Protein AF-A0A973D6H1-F1 (afdb_monomer)

Structure (mmCIF, N/CA/C/O backbone):
data_AF-A0A973D6H1-F1
#
_entry.id   AF-A0A973D6H1-F1
#
loop_
_atom_site.group_PDB
_atom_site.id
_atom_site.type_symbol
_atom_site.label_atom_id
_atom_site.label_alt_id
_atom_site.label_comp_id
_atom_site.label_asym_id
_atom_site.label_entity_id
_atom_site.label_seq_id
_atom_site.pdbx_PDB_ins_code
_atom_site.Cartn_x
_atom_site.Cartn_y
_atom_site.Cartn_z
_atom_site.occupancy
_atom_site.B_iso_or_equiv
_atom_site.auth_seq_id
_atom_site.auth_comp_id
_atom_site.auth_asym_id
_atom_site.auth_atom_id
_atom_site.pdbx_PDB_model_num
ATOM 1 N N . PRO A 1 1 ? 11.976 -1.301 13.303 1.00 92.81 1 PRO A N 1
ATOM 2 C CA . PRO A 1 1 ? 10.927 -2.239 13.753 1.00 92.81 1 PRO A CA 1
ATOM 3 C C . PRO A 1 1 ? 9.857 -2.346 12.663 1.00 92.81 1 PRO A C 1
ATOM 5 O O . PRO A 1 1 ? 9.677 -1.371 11.932 1.00 92.81 1 PRO A O 1
ATOM 8 N N . THR A 1 2 ? 9.192 -3.490 12.526 1.00 97.19 2 THR A N 1
ATOM 9 C CA . THR A 1 2 ? 8.00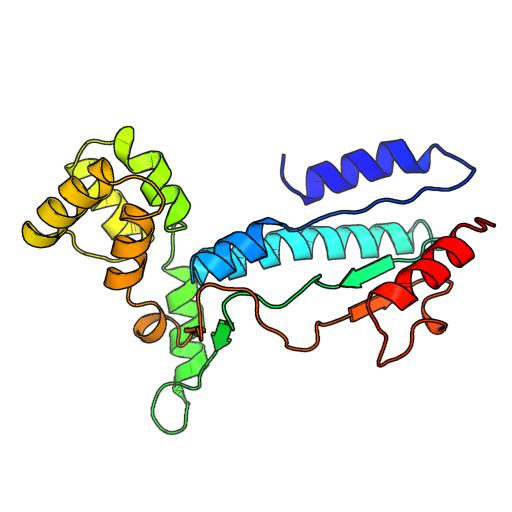9 -3.640 11.660 1.00 97.19 2 THR A CA 1
ATOM 10 C C . THR A 1 2 ? 6.791 -2.950 12.286 1.00 97.19 2 THR A C 1
ATOM 12 O O . THR A 1 2 ? 6.806 -2.589 13.467 1.00 97.19 2 THR A O 1
ATOM 15 N N . LEU A 1 3 ? 5.719 -2.753 11.508 1.00 98.06 3 LEU A N 1
ATOM 16 C CA . LEU A 1 3 ? 4.462 -2.208 12.035 1.00 98.06 3 LEU A CA 1
ATOM 17 C C . LEU A 1 3 ? 3.883 -3.113 13.135 1.00 98.06 3 LEU A C 1
ATOM 19 O O . LEU A 1 3 ? 3.493 -2.618 14.193 1.00 98.06 3 LEU A O 1
ATOM 23 N N . GLY A 1 4 ? 3.936 -4.433 12.932 1.00 98.31 4 GLY A N 1
ATOM 24 C CA . GLY A 1 4 ? 3.529 -5.421 13.929 1.00 98.31 4 GLY A CA 1
ATOM 25 C C . GLY A 1 4 ? 4.347 -5.349 15.224 1.00 98.31 4 GLY A C 1
ATOM 26 O O . GLY A 1 4 ? 3.776 -5.361 16.315 1.00 98.31 4 GLY A O 1
ATOM 27 N N . GLU A 1 5 ? 5.673 -5.192 15.147 1.00 98.50 5 GLU A N 1
ATOM 28 C CA . GLU A 1 5 ? 6.532 -5.010 16.332 1.00 98.50 5 GLU A CA 1
ATOM 29 C C . GLU A 1 5 ? 6.178 -3.741 17.121 1.00 98.50 5 GLU A C 1
ATOM 31 O O . GLU A 1 5 ? 6.122 -3.763 18.356 1.00 98.50 5 GLU A O 1
ATOM 36 N N . MET A 1 6 ? 5.907 -2.636 16.419 1.00 98.62 6 MET A N 1
ATOM 37 C CA . MET A 1 6 ? 5.465 -1.390 17.051 1.00 98.62 6 MET A CA 1
ATOM 38 C C . MET A 1 6 ? 4.098 -1.556 17.721 1.00 98.62 6 MET A C 1
ATOM 40 O O . MET A 1 6 ? 3.939 -1.147 18.870 1.00 98.62 6 MET A O 1
ATOM 44 N N . MET A 1 7 ? 3.142 -2.210 17.055 1.00 98.50 7 MET A N 1
ATOM 45 C CA . MET A 1 7 ? 1.821 -2.493 17.619 1.00 98.50 7 MET A CA 1
ATOM 46 C C . MET A 1 7 ? 1.916 -3.355 18.883 1.00 98.50 7 MET A C 1
ATOM 48 O O . MET A 1 7 ? 1.311 -3.011 19.896 1.00 98.50 7 MET A O 1
ATOM 52 N N . ARG A 1 8 ? 2.703 -4.440 18.866 1.00 98.56 8 ARG A N 1
ATOM 53 C CA . ARG A 1 8 ? 2.914 -5.295 20.052 1.00 98.56 8 ARG A CA 1
ATOM 54 C C . ARG A 1 8 ? 3.516 -4.513 21.213 1.00 98.56 8 ARG A C 1
ATOM 56 O O . ARG A 1 8 ? 3.084 -4.671 22.350 1.00 98.56 8 ARG A O 1
ATOM 63 N N . THR A 1 9 ? 4.490 -3.654 20.918 1.00 98.56 9 THR A N 1
ATOM 64 C CA . THR A 1 9 ? 5.117 -2.797 21.929 1.00 98.56 9 THR A CA 1
ATOM 65 C C . THR A 1 9 ? 4.102 -1.821 22.524 1.00 98.56 9 THR A C 1
ATOM 67 O O . THR A 1 9 ? 4.045 -1.665 23.740 1.00 98.56 9 THR A O 1
ATOM 70 N N . ALA A 1 10 ? 3.275 -1.192 21.684 1.00 98.62 10 ALA A N 1
ATOM 71 C CA . ALA A 1 10 ? 2.230 -0.280 22.134 1.00 98.62 10 ALA A CA 1
ATOM 72 C C . ALA A 1 10 ? 1.189 -0.993 23.008 1.00 98.62 10 ALA A C 1
ATOM 74 O O . ALA A 1 10 ? 0.878 -0.499 24.089 1.00 98.62 10 ALA A O 1
ATOM 75 N N . LEU A 1 11 ? 0.709 -2.171 22.593 1.00 98.50 11 LEU A N 1
ATOM 76 C CA . LEU A 1 11 ? -0.223 -2.984 23.378 1.00 98.50 11 LEU A CA 1
ATOM 77 C C . LEU A 1 11 ? 0.346 -3.331 24.759 1.00 98.50 11 LEU A C 1
ATOM 79 O O . LEU A 1 11 ? -0.313 -3.057 25.754 1.00 98.50 11 LEU A O 1
ATOM 83 N N . GLY A 1 12 ? 1.590 -3.821 24.835 1.00 97.88 12 GLY A N 1
ATOM 84 C CA . GLY A 1 12 ? 2.220 -4.203 26.108 1.00 97.88 12 GLY A CA 1
ATOM 85 C C . GLY A 1 12 ? 2.427 -3.047 27.100 1.00 97.88 12 GLY A C 1
ATOM 86 O O . GLY A 1 12 ? 2.578 -3.263 28.305 1.00 97.88 12 GLY A O 1
ATOM 87 N N . ILE A 1 13 ? 2.436 -1.805 26.607 1.00 98.25 13 ILE A N 1
ATOM 88 C CA . ILE A 1 13 ? 2.482 -0.597 27.440 1.00 98.25 13 ILE A CA 1
ATOM 89 C C . ILE A 1 13 ? 1.063 -0.170 27.830 1.00 98.25 13 ILE A C 1
ATOM 91 O O . ILE A 1 13 ? 0.793 0.085 29.002 1.00 98.25 13 ILE A O 1
ATOM 95 N N . LEU A 1 14 ? 0.161 -0.073 26.852 1.00 98.06 14 LEU A N 1
ATOM 96 C CA . LEU A 1 14 ? -1.185 0.474 27.029 1.00 98.06 14 LEU A CA 1
ATOM 97 C C . LEU A 1 14 ? -2.090 -0.432 27.869 1.00 98.06 14 LEU A C 1
ATOM 99 O O . LEU A 1 14 ? -2.885 0.078 28.658 1.00 98.06 14 LEU A O 1
ATOM 103 N N . GLU A 1 15 ? -1.931 -1.753 27.770 1.00 96.56 15 GLU A N 1
ATOM 104 C CA . GLU A 1 15 ? -2.733 -2.728 28.523 1.00 96.56 15 GLU A CA 1
ATOM 105 C C . GLU A 1 15 ? -2.536 -2.635 30.043 1.00 96.56 15 GLU A C 1
ATOM 107 O O . GLU A 1 15 ? -3.375 -3.085 30.823 1.00 96.56 15 GLU A O 1
ATOM 112 N N . GLN A 1 16 ? -1.450 -2.002 30.494 1.00 96.56 16 GLN A N 1
ATOM 113 C CA . GLN A 1 16 ? -1.196 -1.777 31.917 1.00 96.56 16 GLN A CA 1
ATOM 114 C C . GLN A 1 16 ? -2.185 -0.770 32.527 1.00 96.56 16 GLN A C 1
ATOM 116 O O . GLN A 1 16 ? -2.342 -0.715 33.753 1.00 96.56 16 GLN A O 1
ATOM 121 N N . ASN A 1 17 ? -2.871 0.025 31.697 1.00 95.44 17 ASN A N 1
ATOM 122 C CA . ASN A 1 17 ? -3.893 0.951 32.154 1.00 95.44 17 ASN A CA 1
ATOM 123 C C . ASN A 1 17 ? -5.232 0.239 32.393 1.00 95.44 17 ASN A C 1
ATOM 125 O O . ASN A 1 17 ? -5.972 -0.082 31.466 1.00 95.44 17 ASN A O 1
ATOM 129 N N . ARG A 1 18 ? -5.605 0.097 33.668 1.00 91.12 18 ARG A N 1
ATOM 130 C CA . ARG A 1 18 ? -6.881 -0.517 34.076 1.00 91.12 18 ARG A CA 1
ATOM 131 C C . ARG A 1 18 ? -8.129 0.253 33.633 1.00 91.12 18 ARG A C 1
ATOM 133 O O . ARG A 1 18 ? -9.212 -0.312 33.693 1.00 91.12 18 ARG A O 1
ATOM 140 N N . ALA A 1 19 ? -7.998 1.521 33.240 1.00 91.94 19 ALA A N 1
ATOM 141 C CA . ALA A 1 19 ? -9.107 2.308 32.701 1.00 91.94 19 ALA A CA 1
ATOM 142 C C . ALA A 1 19 ? -9.359 2.055 31.200 1.00 91.94 19 ALA A C 1
ATOM 144 O O . ALA A 1 19 ? -10.250 2.678 30.630 1.00 91.94 19 ALA A O 1
ATOM 145 N N . GLY A 1 20 ? -8.579 1.174 30.564 1.00 93.81 20 GLY A N 1
ATOM 146 C CA . GLY A 1 20 ? -8.623 0.927 29.125 1.00 93.81 20 GLY A CA 1
ATOM 147 C C . GLY A 1 20 ? -7.721 1.875 28.331 1.00 93.81 20 GLY A C 1
ATOM 148 O O . GLY A 1 20 ? -6.994 2.707 28.887 1.00 93.81 20 GLY A O 1
ATOM 149 N N . PHE A 1 21 ? -7.743 1.730 27.008 1.00 96.81 21 PHE A N 1
ATOM 150 C CA . PHE A 1 21 ? -6.932 2.528 26.092 1.00 96.81 21 PHE A CA 1
ATOM 151 C C . PHE A 1 21 ? -7.580 2.649 24.711 1.00 96.81 21 PHE A C 1
ATOM 153 O O . PHE A 1 21 ? -8.415 1.838 24.322 1.00 96.81 21 PHE A O 1
ATOM 160 N N . LEU A 1 22 ? -7.129 3.651 23.955 1.00 96.88 22 LEU A N 1
ATOM 161 C CA . LEU A 1 22 ? -7.338 3.757 22.516 1.00 96.88 22 LEU A CA 1
ATOM 162 C C . LEU A 1 22 ? -5.981 3.590 21.831 1.00 96.88 22 LEU A C 1
ATOM 164 O O . LEU A 1 22 ? -5.026 4.287 22.175 1.00 96.88 22 LEU A O 1
ATOM 168 N N . LEU A 1 23 ? -5.904 2.686 20.858 1.00 98.19 23 LEU A N 1
ATOM 169 C CA . LEU A 1 23 ? -4.725 2.491 20.021 1.00 98.19 23 LEU A CA 1
ATOM 170 C C . LEU A 1 23 ? -5.134 2.595 18.551 1.00 98.19 23 LEU A C 1
ATOM 172 O O . LEU A 1 23 ? -5.977 1.832 18.089 1.00 98.19 23 LEU A O 1
ATOM 176 N N . GLN A 1 24 ? -4.501 3.512 17.822 1.00 98.06 24 GLN A N 1
ATOM 177 C CA . GLN A 1 24 ? -4.597 3.599 16.368 1.00 98.06 24 GLN A CA 1
ATOM 178 C C . GLN A 1 24 ? -3.292 3.092 15.751 1.00 98.06 24 GLN A C 1
ATOM 180 O O . GLN A 1 24 ? -2.207 3.541 16.121 1.00 98.06 24 GLN A O 1
ATOM 185 N N . VAL A 1 25 ? -3.409 2.160 14.808 1.00 98.44 25 VAL A N 1
ATOM 186 C CA . VAL A 1 25 ? -2.293 1.586 14.048 1.00 98.44 25 VAL A CA 1
ATOM 187 C C . VAL A 1 25 ? -2.563 1.849 12.576 1.00 98.44 25 VAL A C 1
ATOM 189 O O . VAL A 1 25 ? -3.639 1.521 12.084 1.00 98.44 25 VAL A O 1
ATOM 192 N N . GLU A 1 26 ? -1.598 2.442 11.881 1.00 98.38 26 GLU A N 1
ATOM 193 C CA . GLU A 1 26 ? -1.769 2.900 10.503 1.00 98.38 26 GLU A CA 1
ATOM 194 C C . GLU A 1 26 ? -0.765 2.220 9.564 1.00 98.38 26 GLU A C 1
ATOM 196 O O . GLU A 1 26 ? 0.450 2.358 9.716 1.00 98.38 26 GLU A O 1
ATOM 201 N N . GLY A 1 27 ? -1.281 1.520 8.552 1.00 97.12 27 GLY A N 1
ATOM 202 C CA . GLY A 1 27 ? -0.511 1.020 7.410 1.00 97.12 27 GLY A CA 1
ATOM 203 C C . GLY A 1 27 ? -0.278 2.097 6.345 1.00 97.12 27 GLY A C 1
ATOM 204 O O . GLY A 1 27 ? -0.597 1.884 5.180 1.00 97.12 27 GLY A O 1
ATOM 205 N N . GLY A 1 28 ? 0.257 3.262 6.723 1.00 96.12 28 GLY A N 1
ATOM 206 C CA . GLY A 1 28 ? 0.217 4.475 5.884 1.00 96.12 28 GLY A CA 1
ATOM 207 C C . GLY A 1 28 ? 0.976 4.395 4.550 1.00 96.12 28 GLY A C 1
ATOM 208 O O . GLY A 1 28 ? 0.745 5.189 3.644 1.00 96.12 28 GLY A O 1
ATOM 209 N N . ARG A 1 29 ? 1.869 3.413 4.373 1.00 96.75 29 ARG A N 1
ATOM 210 C CA . ARG A 1 29 ? 2.598 3.236 3.107 1.00 96.75 29 ARG A CA 1
ATOM 211 C C . ARG A 1 29 ? 1.744 2.688 1.956 1.00 96.75 29 ARG A C 1
ATOM 213 O O . ARG A 1 29 ? 2.133 2.877 0.803 1.00 96.75 29 ARG A O 1
ATOM 220 N N . VAL A 1 30 ? 0.583 2.093 2.246 1.00 97.56 30 VAL A N 1
ATOM 221 C CA . VAL A 1 30 ? -0.371 1.647 1.214 1.00 97.56 30 VAL A CA 1
ATOM 222 C C . VAL A 1 30 ? -0.793 2.826 0.326 1.00 97.56 30 VAL A C 1
ATOM 224 O O . VAL A 1 30 ? -0.807 2.693 -0.898 1.00 97.56 30 VAL A O 1
ATOM 227 N N . ASP A 1 31 ? -1.031 4.003 0.915 1.00 97.94 31 ASP A N 1
ATOM 228 C CA . ASP A 1 31 ? -1.365 5.229 0.180 1.00 97.94 31 ASP A CA 1
ATOM 229 C C . ASP A 1 31 ? -0.210 5.705 -0.720 1.00 97.94 31 ASP A C 1
ATOM 231 O O . ASP A 1 31 ? -0.395 5.969 -1.910 1.00 97.94 31 ASP A O 1
ATOM 235 N N . HIS A 1 32 ? 1.020 5.711 -0.197 1.00 9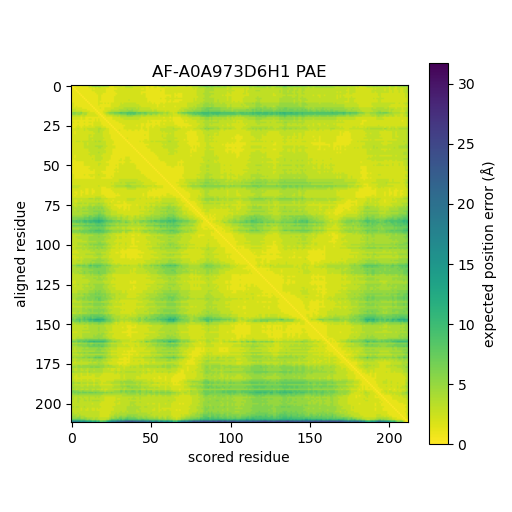7.44 32 HIS A N 1
ATOM 236 C CA . HIS A 1 32 ? 2.203 6.079 -0.981 1.00 97.44 32 HIS A CA 1
ATOM 237 C C . HIS A 1 32 ? 2.401 5.150 -2.187 1.00 97.44 32 HIS A C 1
ATOM 239 O O . HIS A 1 32 ? 2.732 5.608 -3.286 1.00 97.44 32 HIS A O 1
ATOM 245 N N . ALA A 1 33 ? 2.195 3.844 -2.001 1.00 97.94 33 ALA A N 1
ATOM 246 C CA . ALA A 1 33 ? 2.232 2.876 -3.089 1.00 97.94 33 ALA A CA 1
ATOM 247 C C . ALA A 1 33 ? 1.104 3.117 -4.106 1.00 97.94 33 ALA A C 1
ATOM 249 O O . ALA A 1 33 ? 1.337 3.007 -5.314 1.00 97.94 33 ALA A O 1
ATOM 250 N N . GLY A 1 34 ? -0.080 3.512 -3.625 1.00 97.94 34 GLY A N 1
ATOM 251 C CA . GLY A 1 34 ? -1.215 3.950 -4.433 1.00 97.94 34 GLY A CA 1
ATOM 252 C C . GLY A 1 34 ? -0.881 5.146 -5.323 1.00 97.94 34 GLY A C 1
ATOM 253 O O . GLY A 1 34 ? -1.017 5.053 -6.538 1.00 97.94 34 GLY A O 1
ATOM 254 N N . HIS A 1 35 ? -0.339 6.228 -4.762 1.00 97.94 35 HIS A N 1
ATOM 255 C CA . HIS A 1 35 ? 0.152 7.386 -5.521 1.00 97.94 35 HIS A CA 1
ATOM 256 C C . HIS A 1 35 ? 1.269 7.016 -6.511 1.00 97.94 35 HIS A C 1
ATOM 258 O O . HIS A 1 35 ? 1.356 7.541 -7.629 1.00 97.94 35 HIS A O 1
ATOM 264 N N . GLY A 1 36 ? 2.138 6.090 -6.104 1.00 97.25 36 GLY A N 1
ATOM 265 C CA . GLY A 1 36 ? 3.215 5.556 -6.927 1.00 97.25 36 GLY A CA 1
ATOM 266 C C . GLY A 1 36 ? 2.744 4.631 -8.050 1.00 97.25 36 GLY A C 1
ATOM 267 O O . GLY A 1 36 ? 3.552 4.306 -8.921 1.00 97.25 36 GLY A O 1
ATOM 268 N N . ASN A 1 37 ? 1.473 4.211 -8.062 1.00 98.06 37 ASN A N 1
ATOM 269 C CA . ASN A 1 37 ? 0.947 3.123 -8.894 1.00 98.06 37 ASN A CA 1
ATOM 270 C C . ASN A 1 37 ? 1.891 1.903 -8.876 1.00 98.06 37 ASN A C 1
ATOM 272 O O . ASN A 1 37 ? 2.208 1.299 -9.912 1.00 98.06 37 ASN A O 1
ATOM 276 N N . ASP A 1 38 ? 2.410 1.604 -7.687 1.00 98.19 38 ASP A N 1
ATOM 277 C CA . ASP A 1 38 ? 3.411 0.578 -7.439 1.00 98.19 38 ASP A CA 1
ATOM 278 C C . ASP A 1 38 ? 2.721 -0.672 -6.901 1.00 98.19 38 ASP A C 1
ATOM 280 O O . ASP A 1 38 ? 2.412 -0.794 -5.718 1.00 98.19 38 ASP A O 1
ATOM 284 N N . VAL A 1 39 ? 2.451 -1.604 -7.817 1.00 97.31 39 VAL A N 1
ATOM 285 C CA . VAL A 1 39 ? 1.730 -2.840 -7.504 1.00 97.31 39 VAL A CA 1
ATOM 286 C C . VAL A 1 39 ? 2.515 -3.758 -6.563 1.00 97.31 39 VAL A C 1
ATOM 288 O O . VAL A 1 39 ? 1.908 -4.461 -5.763 1.00 97.31 39 VAL A O 1
ATOM 291 N N . GLY A 1 40 ? 3.849 -3.746 -6.627 1.00 97.25 40 GLY A N 1
ATOM 292 C CA . GLY A 1 40 ? 4.656 -4.535 -5.701 1.00 97.25 40 GLY A CA 1
ATOM 293 C C . GLY A 1 40 ? 4.559 -3.947 -4.300 1.00 97.25 40 GLY A C 1
ATOM 294 O O . GLY A 1 40 ? 4.205 -4.643 -3.351 1.00 97.25 40 GLY A O 1
ATOM 295 N N . ALA A 1 41 ? 4.792 -2.637 -4.183 1.00 97.94 41 ALA A N 1
ATOM 296 C CA . ALA A 1 41 ? 4.730 -1.954 -2.896 1.00 97.94 41 ALA A CA 1
ATOM 297 C C . ALA A 1 41 ? 3.345 -2.060 -2.243 1.00 97.94 41 ALA A C 1
ATOM 299 O O . ALA A 1 41 ? 3.275 -2.428 -1.077 1.00 97.94 41 ALA A O 1
ATOM 300 N N . ILE A 1 42 ? 2.251 -1.827 -2.983 1.00 97.56 42 ILE A N 1
ATOM 301 C CA . ILE A 1 42 ? 0.903 -1.816 -2.390 1.00 97.56 42 ILE A CA 1
ATOM 302 C C . ILE A 1 42 ? 0.528 -3.184 -1.809 1.00 97.56 42 ILE A C 1
ATOM 304 O O . ILE A 1 42 ? -0.046 -3.253 -0.728 1.00 97.56 42 ILE A O 1
ATOM 308 N N . VAL A 1 43 ? 0.908 -4.280 -2.482 1.00 96.56 43 VAL A N 1
ATOM 309 C CA . VAL A 1 43 ? 0.666 -5.646 -1.996 1.00 96.56 43 VAL A CA 1
ATOM 310 C C . VAL A 1 43 ? 1.481 -5.917 -0.733 1.00 96.56 43 VAL A C 1
ATOM 312 O O . VAL A 1 43 ? 0.935 -6.401 0.256 1.00 96.56 43 VAL A O 1
ATOM 315 N N . HIS A 1 44 ? 2.773 -5.581 -0.731 1.00 96.06 44 HIS A N 1
ATOM 316 C CA . HIS A 1 44 ? 3.631 -5.814 0.431 1.00 96.06 44 HIS A CA 1
ATOM 317 C C . HIS A 1 44 ? 3.276 -4.929 1.632 1.00 96.06 44 HIS A C 1
ATOM 319 O O . HIS A 1 44 ? 3.318 -5.409 2.765 1.00 96.06 44 HIS A O 1
ATOM 325 N N . ASP A 1 45 ? 2.880 -3.675 1.406 1.00 97.38 45 ASP A N 1
ATOM 326 C CA . ASP A 1 45 ? 2.419 -2.773 2.463 1.00 97.38 45 ASP A CA 1
ATOM 327 C C . ASP A 1 45 ? 1.069 -3.254 3.042 1.00 97.38 45 ASP A C 1
ATOM 329 O O . ASP A 1 45 ? 0.876 -3.212 4.259 1.00 97.38 45 ASP A O 1
ATOM 333 N N . GLN A 1 46 ? 0.177 -3.825 2.218 1.00 96.38 46 GLN A N 1
ATOM 334 C CA . GLN A 1 46 ? -1.059 -4.457 2.699 1.00 96.38 46 GLN A CA 1
ATOM 335 C C . GLN A 1 46 ? -0.780 -5.724 3.526 1.00 96.38 46 GLN A C 1
ATOM 337 O O . GLN A 1 46 ? -1.406 -5.920 4.564 1.00 96.38 46 GLN A O 1
ATOM 342 N N . ILE A 1 47 ? 0.184 -6.559 3.116 1.00 96.00 47 ILE A N 1
ATOM 343 C CA . ILE A 1 47 ? 0.626 -7.738 3.888 1.00 96.00 47 ILE A CA 1
ATOM 344 C C . ILE A 1 47 ? 1.227 -7.313 5.236 1.00 96.00 47 ILE A C 1
ATOM 346 O O . ILE A 1 47 ? 0.952 -7.934 6.262 1.00 96.00 47 ILE A O 1
ATOM 350 N N . ALA A 1 48 ? 2.015 -6.235 5.264 1.00 96.44 48 ALA A N 1
ATOM 351 C CA . ALA A 1 48 ? 2.558 -5.697 6.511 1.00 96.44 48 ALA A CA 1
ATOM 352 C C . ALA A 1 48 ? 1.449 -5.204 7.463 1.00 96.44 48 ALA A C 1
ATOM 354 O O . ALA A 1 48 ? 1.572 -5.338 8.683 1.00 96.44 48 ALA A O 1
ATOM 355 N N . PHE A 1 49 ? 0.352 -4.660 6.928 1.00 98.06 49 PHE A N 1
ATOM 356 C CA . PHE A 1 49 ? -0.820 -4.300 7.726 1.00 98.06 49 PHE A CA 1
ATOM 357 C C . PHE A 1 49 ? -1.645 -5.525 8.160 1.00 98.06 49 PHE A C 1
ATOM 359 O O . PHE A 1 49 ? -2.140 -5.551 9.286 1.00 98.06 49 PHE A O 1
ATOM 366 N N . ASP A 1 50 ? -1.734 -6.572 7.335 1.00 97.81 50 ASP A N 1
ATOM 367 C CA . ASP A 1 50 ? -2.405 -7.835 7.685 1.00 97.81 50 ASP A CA 1
ATOM 368 C C . ASP A 1 50 ? -1.769 -8.517 8.912 1.00 97.81 50 ASP A C 1
ATOM 370 O O . ASP A 1 50 ? -2.477 -9.040 9.776 1.00 97.81 50 ASP A O 1
ATOM 374 N N . GLU A 1 51 ? -0.445 -8.399 9.090 1.00 97.94 51 GLU A N 1
ATOM 375 C CA . GLU A 1 51 ? 0.230 -8.828 10.327 1.00 97.94 51 GLU A CA 1
ATOM 376 C C . GLU A 1 51 ? -0.382 -8.156 11.574 1.00 97.94 51 GLU A C 1
ATOM 378 O O . GLU A 1 51 ? -0.590 -8.800 12.606 1.00 97.94 51 GLU A O 1
ATOM 383 N N . CYS A 1 52 ? -0.734 -6.871 11.478 1.00 98.44 52 CYS A N 1
ATOM 384 C CA . CYS A 1 52 ? -1.362 -6.121 12.568 1.00 98.44 52 CYS A CA 1
ATOM 385 C C . CYS A 1 52 ? -2.793 -6.596 12.835 1.00 98.44 52 CYS A C 1
ATOM 387 O O . CYS A 1 52 ? -3.209 -6.677 13.992 1.00 98.44 52 CYS A O 1
ATOM 389 N N . ILE A 1 53 ? -3.533 -6.982 11.792 1.00 98.31 53 ILE A N 1
ATOM 390 C CA . ILE A 1 53 ? -4.862 -7.591 11.933 1.00 98.31 53 ILE A CA 1
ATOM 391 C C . ILE A 1 53 ? -4.747 -8.927 12.676 1.00 98.31 53 ILE A C 1
ATOM 393 O O . ILE A 1 53 ? -5.515 -9.182 13.606 1.00 98.31 53 ILE A O 1
ATOM 397 N N . ALA A 1 54 ? -3.762 -9.763 12.336 1.00 98.38 54 ALA A N 1
ATOM 398 C CA . ALA A 1 54 ? -3.513 -11.017 13.045 1.00 98.38 54 ALA A CA 1
ATOM 399 C C . ALA A 1 54 ? -3.168 -10.783 14.529 1.00 98.38 54 ALA A C 1
ATOM 401 O O . ALA A 1 54 ? -3.699 -11.477 15.402 1.00 98.38 54 ALA A O 1
ATOM 402 N N . ILE A 1 55 ? -2.341 -9.773 14.825 1.00 98.62 55 ILE A N 1
ATOM 403 C CA . ILE A 1 55 ? -2.026 -9.346 16.198 1.00 98.62 55 ILE A CA 1
ATOM 404 C C . ILE A 1 55 ? -3.292 -8.904 16.935 1.00 98.62 55 ILE A C 1
ATOM 406 O O . ILE A 1 55 ? -3.527 -9.361 18.051 1.00 98.62 55 ILE A O 1
ATOM 410 N N . ALA A 1 56 ? -4.127 -8.067 16.313 1.00 98.50 56 ALA A N 1
ATOM 411 C CA . ALA A 1 56 ? -5.376 -7.595 16.903 1.00 98.50 56 ALA A CA 1
ATOM 412 C C . ALA A 1 56 ? -6.324 -8.760 17.217 1.00 98.50 56 ALA A C 1
ATOM 414 O O . ALA A 1 56 ? -6.898 -8.818 18.303 1.00 98.50 56 ALA A O 1
ATOM 415 N N . ARG A 1 57 ? -6.459 -9.728 16.300 1.00 98.25 57 ARG A N 1
ATOM 416 C CA . ARG A 1 57 ? -7.298 -10.915 16.522 1.00 98.25 57 ARG A CA 1
ATOM 417 C C . ARG A 1 57 ? -6.800 -11.746 17.699 1.00 98.25 57 ARG A C 1
ATOM 419 O O . ARG A 1 57 ? -7.610 -12.094 18.554 1.00 98.25 57 ARG A O 1
ATOM 426 N N . ALA A 1 58 ? -5.498 -12.026 17.768 1.00 98.38 58 ALA A N 1
ATOM 427 C CA . ALA A 1 58 ? -4.908 -12.739 18.901 1.00 98.38 58 ALA A CA 1
ATOM 428 C C . ALA A 1 58 ? -5.125 -11.971 20.217 1.00 98.38 58 ALA A C 1
ATOM 430 O O . ALA A 1 58 ? -5.587 -12.548 21.197 1.00 98.38 58 ALA A O 1
ATOM 431 N N . TYR A 1 59 ? -4.907 -10.653 20.209 1.00 98.44 59 TYR A N 1
ATOM 432 C CA . TYR A 1 59 ? -5.121 -9.806 21.380 1.00 98.44 59 TYR A CA 1
ATOM 433 C C . TYR A 1 59 ? -6.564 -9.884 21.894 1.00 98.44 59 TYR A C 1
ATOM 435 O O . TYR A 1 59 ? -6.771 -10.084 23.086 1.00 98.44 59 TYR A O 1
ATOM 443 N N . THR A 1 60 ? -7.564 -9.822 21.006 1.00 97.56 60 THR A N 1
ATOM 444 C CA . THR A 1 60 ? -8.983 -9.931 21.400 1.00 97.56 60 THR A CA 1
ATOM 445 C C . THR A 1 60 ? -9.398 -11.311 21.917 1.00 97.56 60 THR A C 1
ATOM 447 O O . THR A 1 60 ? -10.410 -11.423 22.602 1.00 97.56 60 THR A O 1
ATOM 450 N N . GLN A 1 61 ? -8.647 -12.374 21.606 1.00 97.44 61 GLN A N 1
ATOM 451 C CA . GLN A 1 61 ? -8.905 -13.704 22.172 1.00 97.44 61 GLN A CA 1
ATOM 452 C C . GLN A 1 61 ? -8.478 -13.781 23.642 1.00 97.44 61 GLN A C 1
ATOM 454 O O . GLN A 1 61 ? -9.133 -14.453 24.435 1.00 97.44 61 GLN A O 1
ATOM 459 N N . GLU A 1 62 ? -7.399 -13.085 24.000 1.00 97.50 62 GLU A N 1
ATOM 460 C CA . GLU A 1 62 ? -6.883 -13.005 25.371 1.00 97.50 62 GLU A CA 1
ATOM 461 C C . GLU A 1 62 ? -7.570 -11.891 26.180 1.00 97.50 62 GLU A C 1
ATOM 463 O O . GLU A 1 62 ? -7.729 -12.009 27.394 1.00 97.50 62 GLU A O 1
ATOM 468 N N . ASN A 1 63 ? -8.045 -10.847 25.495 1.00 97.19 63 ASN A N 1
ATOM 469 C CA . ASN A 1 63 ? -8.682 -9.661 26.060 1.00 97.19 63 ASN A CA 1
ATOM 470 C C . ASN A 1 63 ? -10.062 -9.453 25.405 1.00 97.19 63 ASN A C 1
ATOM 472 O O . ASN A 1 63 ? -10.200 -8.643 24.489 1.00 97.19 63 ASN A O 1
ATOM 476 N N . PRO A 1 64 ? -11.102 -10.194 25.833 1.00 96.44 64 PRO A N 1
ATOM 477 C CA . PRO A 1 64 ? -12.410 -10.174 25.170 1.00 96.44 64 PRO A CA 1
ATOM 478 C C . PRO A 1 64 ? -13.164 -8.844 25.322 1.00 96.44 64 PRO A C 1
ATOM 480 O O . PRO A 1 64 ? -14.084 -8.581 24.552 1.00 96.44 64 PRO A O 1
ATOM 483 N N . ASP A 1 65 ? -12.781 -8.002 26.285 1.00 96.56 65 ASP A N 1
ATOM 484 C CA . ASP A 1 65 ? -13.298 -6.639 26.455 1.00 96.56 65 ASP A CA 1
ATOM 485 C C . ASP A 1 65 ? -12.511 -5.646 25.584 1.00 96.56 65 ASP A C 1
ATOM 487 O O . ASP A 1 65 ? -11.807 -4.759 26.060 1.00 96.56 65 ASP A O 1
ATOM 491 N N . THR A 1 66 ? -12.508 -5.878 24.273 1.00 97.94 66 THR A N 1
ATOM 492 C CA . THR A 1 66 ? -11.785 -5.048 23.304 1.00 97.94 66 THR A CA 1
ATOM 493 C C . THR A 1 66 ? -12.574 -4.970 22.006 1.00 97.94 66 THR A C 1
ATOM 495 O O . THR A 1 66 ? -12.865 -5.992 21.385 1.00 97.94 66 THR A O 1
ATOM 498 N N . LEU A 1 67 ? -12.898 -3.747 21.586 1.00 98.19 67 LEU A N 1
ATOM 499 C CA . LEU A 1 6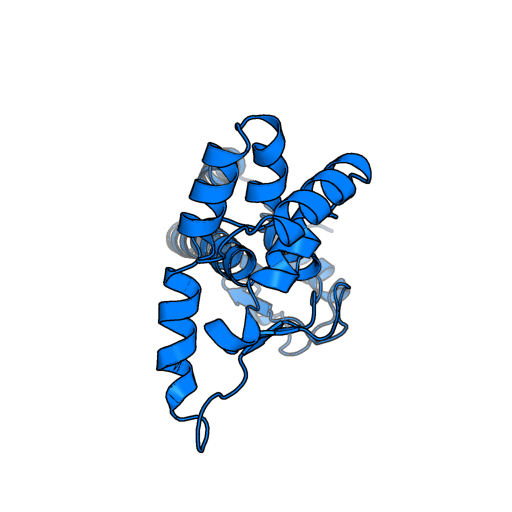7 ? -13.464 -3.454 20.273 1.00 98.19 67 LEU A CA 1
ATOM 500 C C . LEU A 1 67 ? -12.331 -3.195 19.280 1.00 98.19 67 LEU A C 1
ATOM 502 O O . LEU A 1 67 ? -11.494 -2.322 19.507 1.00 98.19 67 LEU A O 1
ATOM 506 N N . VAL A 1 68 ? -12.337 -3.908 18.157 1.00 98.50 68 VAL A N 1
ATOM 507 C CA . VAL A 1 68 ? -11.441 -3.630 17.031 1.00 98.50 68 VAL A CA 1
ATOM 508 C C . VAL A 1 68 ? -12.254 -3.170 15.833 1.00 98.50 68 VAL A C 1
ATOM 510 O O . VAL A 1 68 ? -13.267 -3.777 15.483 1.00 98.50 68 VAL A O 1
ATOM 513 N N . ILE A 1 69 ? -11.780 -2.102 15.194 1.00 98.25 69 ILE A N 1
ATOM 514 C CA . ILE A 1 69 ? -12.303 -1.560 13.942 1.00 98.25 69 ILE A CA 1
ATOM 515 C C . ILE A 1 69 ? -11.128 -1.481 12.967 1.00 98.25 69 ILE A C 1
ATOM 517 O O . ILE A 1 69 ? -10.093 -0.899 13.284 1.00 98.25 69 ILE A O 1
ATOM 521 N N . VAL A 1 70 ? -11.293 -2.068 11.787 1.00 98.19 70 VAL A N 1
ATOM 522 C CA . VAL A 1 70 ? -10.333 -2.025 10.683 1.00 98.19 70 VAL A CA 1
ATOM 523 C C . VAL A 1 70 ? -11.028 -1.374 9.498 1.00 98.19 70 VAL A C 1
ATOM 525 O O . VAL A 1 70 ? -12.090 -1.825 9.073 1.00 98.19 70 VAL A O 1
ATOM 528 N N . THR A 1 71 ? -10.447 -0.300 8.981 1.00 97.06 71 THR A N 1
ATOM 529 C CA . THR A 1 71 ? -10.958 0.439 7.823 1.00 97.06 71 THR A CA 1
ATOM 530 C C . THR A 1 71 ? -9.798 1.123 7.112 1.00 97.06 71 THR A C 1
ATOM 532 O O . THR A 1 71 ? -8.712 1.252 7.678 1.00 97.06 71 THR A O 1
ATOM 535 N N . THR A 1 72 ? -10.038 1.592 5.894 1.00 95.44 72 THR A N 1
ATOM 536 C CA . THR A 1 72 ? -9.207 2.613 5.241 1.00 95.44 72 THR A CA 1
ATOM 537 C C . THR A 1 72 ? -9.925 3.963 5.283 1.00 95.44 72 THR A C 1
ATOM 539 O O . THR A 1 72 ? -11.139 4.028 5.493 1.00 95.44 72 THR A O 1
ATOM 542 N N . ASP A 1 73 ? -9.165 5.045 5.200 1.00 96.38 73 ASP A N 1
ATOM 543 C CA . ASP A 1 73 ? -9.632 6.426 5.200 1.00 96.38 73 ASP A CA 1
ATOM 544 C C . ASP A 1 73 ? -10.147 6.867 3.822 1.00 96.38 73 ASP A C 1
ATOM 546 O O . ASP A 1 73 ? -11.140 7.599 3.757 1.00 96.38 73 ASP A O 1
ATOM 550 N N . HIS A 1 74 ? -9.524 6.394 2.735 1.00 97.25 74 HIS A N 1
ATOM 551 C CA . HIS A 1 74 ? -9.966 6.601 1.354 1.00 97.25 74 HIS A CA 1
ATOM 552 C C . HIS A 1 74 ? -9.327 5.614 0.361 1.00 97.25 74 HIS A C 1
ATOM 554 O O . HIS A 1 74 ? -8.341 4.941 0.645 1.00 97.25 74 HIS A O 1
ATOM 560 N N . GLY A 1 75 ? -9.862 5.576 -0.860 1.00 96.69 75 GLY A N 1
ATOM 561 C CA . GLY A 1 75 ? -9.200 4.934 -1.992 1.00 96.69 75 GLY A CA 1
ATOM 562 C C . GLY A 1 75 ? -7.979 5.706 -2.490 1.00 96.69 75 GLY A C 1
ATOM 563 O O . GLY A 1 75 ? -7.921 6.931 -2.348 1.00 96.69 75 GLY A O 1
ATOM 564 N N . CYS A 1 76 ? -7.016 5.028 -3.123 1.00 97.75 76 CYS A N 1
ATOM 565 C CA . CYS A 1 76 ? -5.869 5.678 -3.765 1.00 97.75 76 CYS A CA 1
ATOM 566 C C . CYS A 1 76 ? -5.446 4.980 -5.069 1.00 97.75 76 CYS A C 1
ATOM 568 O O . CYS A 1 76 ? -5.364 3.754 -5.161 1.00 97.75 76 CYS A O 1
ATOM 570 N N . GLY A 1 77 ? -5.219 5.773 -6.121 1.00 96.69 77 GLY A 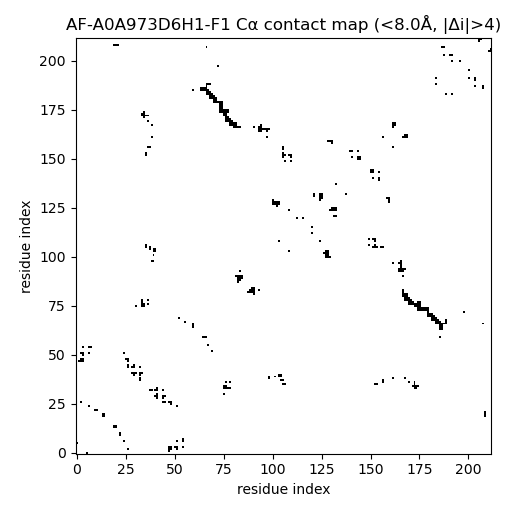N 1
ATOM 571 C CA . GLY A 1 77 ? -4.777 5.336 -7.450 1.00 96.69 77 GLY A CA 1
ATOM 572 C C . GLY A 1 77 ? -5.832 4.589 -8.283 1.00 96.69 77 GLY A C 1
ATOM 573 O O . GLY A 1 77 ? -5.669 4.427 -9.498 1.00 96.69 77 GLY A O 1
ATOM 574 N N . GLY A 1 78 ? -6.939 4.155 -7.671 1.00 96.12 78 GLY A N 1
ATOM 575 C CA . GLY A 1 78 ? -7.940 3.280 -8.283 1.00 96.12 78 GLY A CA 1
ATOM 576 C C . GLY A 1 78 ? -7.309 1.995 -8.820 1.00 96.12 78 GLY A C 1
ATOM 577 O O . GLY A 1 78 ? -7.451 1.682 -10.003 1.00 96.12 78 GLY A O 1
ATOM 578 N N . CYS A 1 79 ? -6.550 1.315 -7.958 1.00 95.94 79 CYS A N 1
ATOM 579 C CA . CYS A 1 79 ? -5.894 0.041 -8.241 1.00 95.94 79 CYS A CA 1
ATOM 580 C C . CYS A 1 79 ? -6.930 -1.047 -8.534 1.00 95.94 79 CYS A C 1
ATOM 582 O O . CYS A 1 79 ? -7.830 -1.266 -7.725 1.00 95.94 79 CYS A O 1
ATOM 584 N N . GLN A 1 80 ? -6.811 -1.738 -9.668 1.00 95.31 80 GLN A N 1
ATOM 585 C CA . GLN A 1 80 ? -7.703 -2.839 -10.036 1.00 95.31 80 GLN A CA 1
ATOM 586 C C . GLN A 1 80 ? -6.944 -3.966 -10.737 1.00 95.31 80 GLN A C 1
ATOM 588 O O . GLN A 1 80 ? -6.169 -3.726 -11.668 1.00 95.31 80 GLN A O 1
ATOM 593 N N . LEU A 1 81 ? -7.224 -5.210 -10.339 1.00 95.44 81 LEU A N 1
ATOM 594 C CA . LEU A 1 81 ? -6.795 -6.397 -11.073 1.00 95.44 81 LEU A CA 1
ATOM 595 C C . LEU A 1 81 ? -7.758 -6.647 -12.236 1.00 95.44 81 LEU A C 1
ATOM 597 O O . LEU A 1 81 ? -8.941 -6.911 -12.034 1.00 95.44 81 LEU A O 1
ATOM 601 N N . ASN A 1 82 ? -7.248 -6.573 -13.461 1.00 95.12 82 ASN A N 1
ATOM 602 C CA . ASN A 1 82 ? -8.044 -6.834 -14.653 1.00 95.12 82 ASN A CA 1
ATOM 603 C C . ASN A 1 82 ? -7.904 -8.291 -15.078 1.00 95.12 82 ASN A C 1
ATOM 605 O O . ASN A 1 82 ? -6.842 -8.897 -14.935 1.00 95.12 82 ASN A O 1
ATOM 609 N N . GLY A 1 83 ? -8.954 -8.818 -15.703 1.00 95.75 83 GLY A N 1
ATOM 610 C CA . GLY A 1 83 ? -8.852 -10.089 -16.399 1.00 95.75 83 GLY A CA 1
ATOM 611 C C . GLY A 1 83 ? -7.882 -9.989 -17.582 1.00 95.75 83 GLY A C 1
ATOM 612 O O . GLY A 1 83 ? -8.026 -9.096 -18.420 1.00 95.75 83 GLY A O 1
ATOM 613 N N . VAL A 1 84 ? -6.926 -10.917 -17.686 1.00 94.31 84 VAL A N 1
ATOM 614 C CA . VAL A 1 84 ? -5.950 -10.964 -18.792 1.00 94.31 84 VAL A CA 1
ATOM 615 C C . VAL A 1 84 ? -5.967 -12.297 -19.545 1.00 94.31 84 VAL A C 1
ATOM 617 O O . VAL A 1 84 ? -6.308 -13.351 -19.005 1.00 94.31 84 VAL A O 1
ATOM 620 N N . GLY A 1 85 ? -5.584 -12.254 -20.824 1.00 93.62 85 GLY A N 1
ATOM 621 C CA . GLY A 1 85 ? -5.638 -13.399 -21.738 1.00 93.62 85 GLY A CA 1
ATOM 622 C C . GLY A 1 85 ? -7.021 -13.637 -22.359 1.00 93.62 85 GLY A C 1
ATOM 623 O O . GLY A 1 85 ? -7.991 -12.935 -22.074 1.00 93.62 85 GLY A O 1
ATOM 624 N N . GLY A 1 86 ? -7.109 -14.638 -23.241 1.00 95.06 86 GLY A N 1
ATOM 625 C CA . GLY A 1 86 ? -8.368 -15.024 -23.883 1.00 95.06 86 GLY A CA 1
ATOM 626 C C . GLY A 1 86 ? -9.388 -15.491 -22.845 1.00 95.06 86 GLY A C 1
ATOM 627 O O . GLY A 1 86 ? -9.083 -16.376 -22.048 1.00 95.06 86 GLY A O 1
ATOM 628 N N . ALA A 1 87 ? -10.570 -14.866 -22.831 1.00 94.31 87 ALA A N 1
ATOM 629 C CA . ALA A 1 87 ? -11.603 -15.088 -21.813 1.00 94.31 87 ALA A CA 1
ATOM 630 C C . ALA A 1 87 ? -11.083 -14.986 -20.359 1.00 94.31 87 ALA A C 1
ATOM 632 O O . ALA A 1 87 ? -11.573 -15.686 -19.478 1.00 94.31 87 ALA A O 1
ATOM 633 N N . TYR A 1 88 ? -10.082 -14.126 -20.113 1.00 95.50 88 TYR A N 1
ATOM 634 C CA . TYR A 1 88 ? -9.495 -13.858 -18.788 1.00 95.50 88 TYR A CA 1
ATOM 635 C C . TYR A 1 88 ? -8.749 -15.043 -18.140 1.00 95.50 88 TYR A C 1
ATOM 637 O O . TYR A 1 88 ? -8.403 -14.999 -16.957 1.00 95.50 88 TYR A O 1
ATOM 645 N N . ALA A 1 89 ? -8.458 -16.095 -18.914 1.00 95.75 89 ALA A N 1
ATOM 646 C CA . ALA A 1 89 ? -7.932 -17.373 -18.423 1.00 95.75 89 ALA A CA 1
ATOM 647 C C . ALA A 1 89 ? -6.453 -17.357 -17.979 1.00 95.75 89 ALA A C 1
ATOM 649 O O . ALA A 1 89 ? -5.926 -18.397 -17.577 1.00 95.75 89 ALA A O 1
ATOM 650 N N . ASN A 1 90 ? -5.771 -16.214 -18.090 1.00 95.56 90 ASN A N 1
ATOM 651 C CA . ASN A 1 90 ? -4.371 -16.064 -17.688 1.00 95.56 90 ASN A CA 1
ATOM 652 C C . ASN A 1 90 ? -4.195 -15.147 -16.469 1.00 95.56 90 ASN A C 1
ATOM 654 O O . ASN A 1 90 ? -3.065 -14.830 -16.125 1.00 95.56 90 ASN A O 1
ATOM 658 N N . THR A 1 91 ? -5.279 -14.700 -15.829 1.00 93.25 91 THR A N 1
ATOM 659 C CA . THR A 1 91 ? -5.216 -13.684 -14.765 1.00 93.25 91 THR A CA 1
ATOM 660 C C . THR A 1 91 ? -4.324 -14.089 -13.599 1.00 93.25 91 THR A C 1
ATOM 662 O O . THR A 1 91 ? -3.404 -13.360 -13.245 1.00 93.25 91 THR A O 1
ATOM 665 N N . ASP A 1 92 ? -4.529 -15.283 -13.060 1.00 92.06 92 ASP A N 1
ATOM 666 C CA . ASP A 1 92 ? -3.704 -15.878 -12.008 1.00 92.06 92 ASP A CA 1
ATOM 667 C C . ASP A 1 92 ? -2.270 -16.163 -12.487 1.00 92.06 92 ASP A C 1
ATOM 669 O O . ASP A 1 92 ? -1.302 -15.835 -11.802 1.00 92.06 92 ASP A O 1
ATOM 673 N N . LYS A 1 93 ? -2.129 -16.709 -13.701 1.00 93.50 93 LYS A N 1
ATOM 674 C CA . LYS A 1 93 ? -0.834 -17.048 -14.319 1.00 93.50 93 LYS A CA 1
ATOM 675 C C . LYS A 1 93 ? 0.031 -15.830 -14.630 1.00 93.50 93 LYS A C 1
ATOM 677 O O . LYS A 1 93 ? 1.229 -15.980 -14.850 1.00 93.50 93 LYS A O 1
ATOM 682 N N . THR A 1 94 ? -0.570 -14.648 -14.702 1.00 94.62 94 THR A N 1
ATOM 683 C CA . THR A 1 94 ? 0.127 -13.376 -14.885 1.00 94.62 94 THR A CA 1
ATOM 684 C C . THR A 1 94 ? 0.344 -12.687 -13.544 1.00 94.62 94 THR A C 1
ATOM 686 O O . THR A 1 94 ? 1.468 -12.300 -13.250 1.00 94.62 94 THR A O 1
ATOM 689 N N . PHE A 1 95 ? -0.691 -12.575 -12.706 1.00 95.75 95 PHE A N 1
ATOM 690 C CA . PHE A 1 95 ? -0.615 -11.820 -11.458 1.00 95.75 95 PHE A CA 1
ATOM 691 C C . PHE A 1 95 ? 0.452 -12.359 -10.504 1.00 95.75 95 PHE A C 1
ATOM 693 O O . PHE A 1 95 ? 1.379 -11.621 -10.187 1.00 95.75 95 PHE A O 1
ATOM 700 N N . PHE A 1 96 ? 0.371 -13.628 -10.085 1.00 95.31 96 PHE A N 1
ATOM 701 C CA . PHE A 1 96 ? 1.282 -14.145 -9.055 1.00 95.31 96 PHE A CA 1
ATOM 702 C C . PHE A 1 96 ? 2.751 -14.113 -9.497 1.00 95.31 96 PHE A C 1
ATOM 704 O O . PHE A 1 96 ? 3.543 -13.477 -8.805 1.00 95.31 96 PHE A O 1
ATOM 711 N N . PRO A 1 97 ? 3.133 -14.648 -10.678 1.00 95.44 97 PRO A N 1
ATOM 712 C CA . PRO A 1 97 ? 4.525 -14.563 -11.121 1.00 95.44 97 PRO A CA 1
ATOM 713 C C . PRO A 1 97 ? 4.989 -13.122 -11.351 1.00 95.44 97 PRO A C 1
ATOM 715 O O . PRO A 1 97 ? 6.165 -12.814 -11.177 1.00 95.44 97 PRO A O 1
ATOM 718 N N . GLY A 1 98 ? 4.075 -12.238 -11.760 1.00 95.38 98 GLY A N 1
ATOM 719 C CA . GLY A 1 98 ? 4.357 -10.824 -11.957 1.00 95.38 98 GLY A CA 1
ATOM 720 C C . GLY A 1 98 ? 4.650 -10.084 -10.654 1.00 95.38 98 GLY A C 1
ATOM 721 O O . GLY A 1 98 ? 5.542 -9.243 -10.643 1.00 95.38 98 GLY A O 1
ATOM 722 N N . ILE A 1 99 ? 3.930 -10.395 -9.573 1.00 96.31 99 ILE A N 1
ATOM 723 C CA . ILE A 1 99 ? 4.205 -9.862 -8.232 1.00 96.31 99 ILE A CA 1
ATOM 724 C C . ILE A 1 99 ? 5.500 -10.455 -7.675 1.00 96.31 99 ILE A C 1
ATOM 726 O O . ILE A 1 99 ? 6.362 -9.695 -7.245 1.00 96.31 99 ILE A O 1
ATOM 730 N N . ASP A 1 100 ? 5.678 -11.777 -7.761 1.00 95.25 100 ASP A N 1
ATOM 731 C CA . ASP A 1 100 ? 6.867 -12.479 -7.250 1.00 95.25 100 ASP A CA 1
ATOM 732 C C . ASP A 1 100 ? 8.172 -12.002 -7.911 1.00 95.25 100 ASP A C 1
ATOM 734 O O . ASP A 1 100 ? 9.250 -12.084 -7.324 1.00 95.25 100 ASP A O 1
ATOM 738 N N . ALA A 1 101 ? 8.088 -11.500 -9.145 1.00 95.56 101 ALA A N 1
ATOM 739 C CA . ALA A 1 101 ? 9.225 -10.959 -9.878 1.00 95.56 101 ALA A CA 1
ATOM 740 C C . ALA A 1 101 ? 9.652 -9.547 -9.431 1.00 95.56 10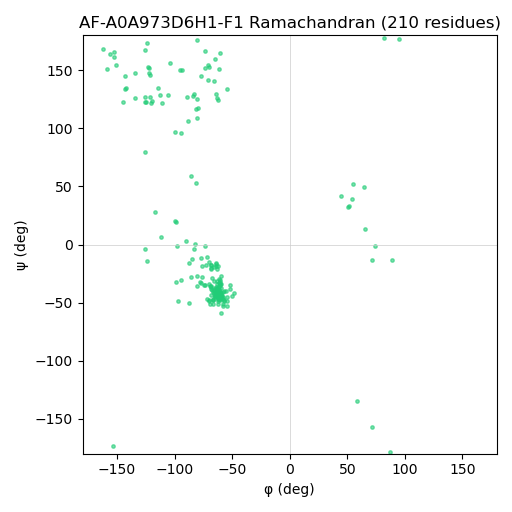1 ALA A C 1
ATOM 742 O O . ALA A 1 101 ? 10.711 -9.086 -9.862 1.00 95.56 101 ALA A O 1
ATOM 743 N N . ILE A 1 102 ? 8.854 -8.843 -8.620 1.00 97.12 102 ILE A N 1
ATOM 744 C CA . ILE A 1 102 ? 9.160 -7.481 -8.168 1.00 97.12 102 ILE A CA 1
ATOM 745 C C . ILE A 1 102 ? 9.991 -7.547 -6.885 1.00 97.12 102 ILE A C 1
ATOM 747 O O . ILE A 1 102 ? 9.479 -7.809 -5.802 1.00 97.12 102 ILE A O 1
ATOM 751 N N . GLY A 1 103 ? 11.285 -7.256 -6.996 1.00 97.31 103 GLY A N 1
ATOM 752 C CA . GLY A 1 103 ? 12.220 -7.310 -5.866 1.00 97.31 103 GLY A CA 1
ATOM 753 C C . GLY A 1 103 ? 12.317 -6.026 -5.033 1.00 97.31 103 GLY A C 1
ATOM 754 O O . GLY A 1 103 ? 12.861 -6.056 -3.931 1.00 97.31 103 GLY A O 1
ATOM 755 N N . ALA A 1 104 ? 11.839 -4.885 -5.541 1.00 97.81 104 ALA A N 1
ATOM 756 C CA . ALA A 1 104 ? 11.900 -3.601 -4.838 1.00 97.81 104 ALA A CA 1
ATOM 757 C C . ALA A 1 104 ? 10.869 -2.597 -5.369 1.00 97.81 104 ALA A C 1
ATOM 759 O O . ALA A 1 104 ? 10.549 -2.595 -6.558 1.00 97.81 104 ALA A O 1
ATOM 760 N N . SER A 1 105 ? 10.417 -1.684 -4.501 1.00 98.12 105 SER A N 1
ATOM 761 C CA . SER A 1 105 ? 9.552 -0.571 -4.904 1.00 98.12 105 SER A CA 1
ATOM 762 C C . SER A 1 105 ? 10.299 0.458 -5.754 1.00 98.12 105 SER A C 1
ATOM 764 O O . SER A 1 105 ? 11.509 0.674 -5.597 1.00 98.12 105 SER A O 1
ATOM 766 N N . TYR A 1 106 ? 9.576 1.169 -6.620 1.00 98.19 106 TYR A N 1
ATOM 767 C CA . TYR A 1 106 ? 10.165 2.233 -7.441 1.00 98.19 106 TYR A CA 1
ATOM 768 C C . TYR A 1 106 ? 10.747 3.357 -6.578 1.00 98.19 106 TYR A C 1
ATOM 770 O O . TYR A 1 106 ? 11.794 3.924 -6.900 1.00 98.19 106 TYR A O 1
ATOM 778 N N . GLU A 1 107 ? 10.078 3.665 -5.466 1.00 97.12 107 GLU A N 1
ATOM 779 C CA . GLU A 1 107 ? 10.528 4.651 -4.485 1.00 97.12 107 GLU A CA 1
ATOM 780 C C . GLU A 1 107 ? 11.849 4.219 -3.830 1.00 97.12 107 GLU A C 1
ATOM 782 O O . GLU A 1 107 ? 12.780 5.021 -3.716 1.00 97.12 107 GLU A O 1
ATOM 787 N N . HIS A 1 108 ? 11.971 2.940 -3.452 1.00 97.75 108 HIS A N 1
ATOM 788 C CA . HIS A 1 108 ? 13.208 2.407 -2.890 1.00 97.75 108 HIS A CA 1
ATOM 789 C C . HIS A 1 108 ? 14.357 2.504 -3.894 1.00 97.75 108 HIS A C 1
ATOM 791 O O . HIS A 1 108 ? 15.423 3.017 -3.546 1.00 97.75 108 HIS A O 1
ATOM 797 N N . LEU A 1 109 ? 14.135 2.065 -5.136 1.00 98.31 109 LEU A N 1
ATOM 798 C CA . LEU A 1 109 ? 15.135 2.128 -6.202 1.00 98.31 109 LEU A CA 1
ATOM 799 C C . LEU A 1 109 ? 15.586 3.572 -6.455 1.00 98.31 109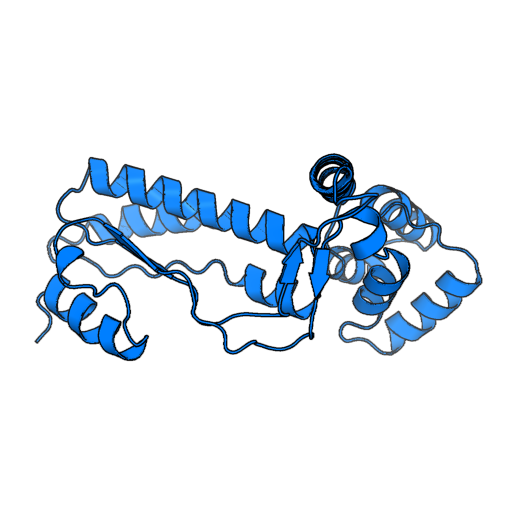 LEU A C 1
ATOM 801 O O . LEU A 1 109 ? 16.783 3.852 -6.502 1.00 98.31 109 LEU A O 1
ATOM 805 N N . GLN A 1 110 ? 14.651 4.522 -6.517 1.00 97.56 110 GLN A N 1
ATOM 806 C CA . GLN A 1 110 ? 14.990 5.940 -6.606 1.00 97.56 110 GLN A CA 1
ATOM 807 C C . GLN A 1 110 ? 15.876 6.397 -5.436 1.00 97.56 110 GLN A C 1
ATOM 809 O O . GLN A 1 110 ? 16.887 7.063 -5.658 1.00 97.56 110 GLN A O 1
ATOM 814 N N . ARG A 1 111 ? 15.516 6.042 -4.198 1.00 96.62 111 ARG A N 1
ATOM 815 C CA . ARG A 1 111 ? 16.241 6.460 -2.989 1.00 96.62 111 ARG A CA 1
ATOM 816 C C . ARG A 1 111 ? 17.685 5.959 -2.970 1.00 96.62 111 ARG A C 1
ATOM 818 O O . ARG A 1 111 ? 18.573 6.686 -2.534 1.00 96.62 111 ARG A O 1
ATOM 825 N N . VAL A 1 112 ? 17.930 4.731 -3.428 1.00 97.06 112 VAL A N 1
ATOM 826 C CA . VAL A 1 112 ? 19.278 4.138 -3.419 1.00 97.06 112 VAL A CA 1
ATOM 827 C C . VAL A 1 112 ? 20.119 4.521 -4.636 1.00 97.06 112 VAL A C 1
ATOM 829 O O . VAL A 1 112 ? 21.332 4.328 -4.600 1.00 97.06 112 VAL A O 1
ATOM 832 N N . ARG A 1 1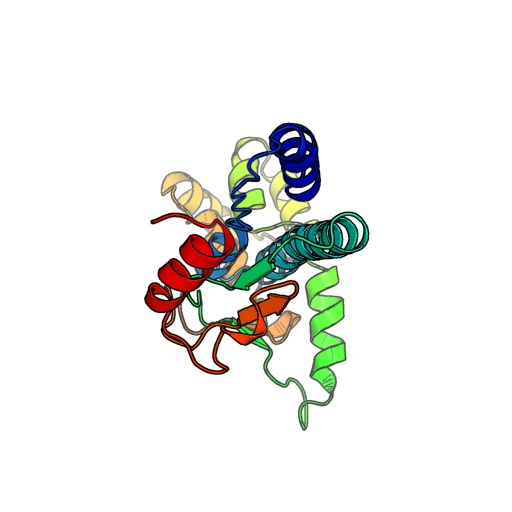13 ? 19.527 5.114 -5.686 1.00 94.81 113 ARG A N 1
ATOM 833 C CA . ARG A 1 113 ? 20.233 5.466 -6.931 1.00 94.81 113 ARG A CA 1
ATOM 834 C C . ARG A 1 113 ? 21.522 6.250 -6.699 1.00 94.81 113 ARG A C 1
ATOM 836 O O . ARG A 1 113 ? 22.522 5.963 -7.351 1.00 94.81 113 ARG A O 1
ATOM 843 N N . GLY A 1 114 ? 21.478 7.243 -5.807 1.00 93.44 114 GLY A N 1
ATOM 844 C CA . GLY A 1 114 ? 22.612 8.124 -5.510 1.00 93.44 114 GLY A CA 1
ATOM 845 C C . GLY A 1 114 ? 23.759 7.446 -4.755 1.00 93.44 114 GLY A C 1
ATOM 846 O O . GLY A 1 114 ? 24.860 7.984 -4.727 1.00 93.44 114 GLY A O 1
ATOM 847 N N . ASN A 1 115 ? 23.517 6.264 -4.183 1.00 97.00 115 ASN A N 1
ATOM 848 C CA . ASN A 1 115 ? 24.497 5.511 -3.401 1.00 97.00 115 ASN A CA 1
ATOM 849 C C . ASN A 1 115 ? 25.194 4.412 -4.219 1.00 97.00 115 ASN A C 1
ATOM 851 O O . ASN A 1 115 ? 26.031 3.693 -3.679 1.00 97.00 115 ASN A O 1
ATOM 855 N N . LEU A 1 116 ? 24.828 4.250 -5.493 1.00 97.06 116 LEU A N 1
ATOM 856 C CA . LEU A 1 116 ? 25.283 3.168 -6.362 1.00 97.06 116 LEU A CA 1
ATOM 857 C C . LEU A 1 116 ? 25.968 3.725 -7.612 1.00 97.06 116 LEU A C 1
ATOM 859 O O . LEU A 1 116 ? 25.564 4.763 -8.148 1.00 97.06 116 LEU A O 1
ATOM 863 N N . SER A 1 117 ? 26.962 2.995 -8.129 1.00 97.00 117 SER A N 1
ATOM 864 C CA . SER A 1 117 ? 27.467 3.239 -9.483 1.00 97.00 117 SER A CA 1
ATOM 865 C C . SER A 1 117 ? 26.349 3.041 -10.513 1.00 97.00 117 SER A C 1
ATOM 867 O O . SER A 1 117 ? 25.288 2.483 -10.220 1.00 97.00 117 SER A O 1
ATOM 869 N N . THR A 1 118 ? 26.551 3.517 -11.739 1.00 95.88 118 THR A N 1
ATOM 870 C CA . THR A 1 118 ? 25.581 3.287 -12.819 1.00 95.88 118 THR A CA 1
ATOM 871 C C . THR A 1 118 ? 25.384 1.799 -13.081 1.00 95.88 118 THR A C 1
ATOM 873 O O . THR A 1 118 ? 24.251 1.346 -13.134 1.00 95.88 118 THR A O 1
ATOM 876 N N . GLU A 1 119 ? 26.460 1.026 -13.135 1.00 97.00 119 GLU A N 1
ATOM 877 C CA . GLU A 1 119 ? 26.429 -0.415 -13.394 1.00 97.00 119 GLU A CA 1
ATOM 878 C C . GLU A 1 119 ? 25.727 -1.169 -12.260 1.00 97.00 119 GLU A C 1
ATOM 880 O O . GLU A 1 119 ? 24.920 -2.060 -12.514 1.00 97.00 119 GLU A O 1
ATOM 885 N N . GLN A 1 120 ? 25.990 -0.784 -11.006 1.00 98.25 120 GLN A N 1
ATOM 886 C CA . GLN A 1 120 ? 25.318 -1.359 -9.839 1.00 98.25 120 GLN A CA 1
ATOM 887 C C . GLN A 1 120 ? 23.818 -1.059 -9.844 1.00 98.25 120 GLN A C 1
ATOM 889 O O . GLN A 1 120 ? 23.012 -1.934 -9.537 1.00 98.25 120 GLN A O 1
ATOM 894 N N . PHE A 1 121 ? 23.436 0.170 -10.195 1.00 98.38 121 PHE A N 1
ATOM 895 C CA . PHE A 1 121 ? 22.031 0.544 -10.276 1.00 98.38 121 PHE A CA 1
ATOM 896 C C . PHE A 1 121 ? 21.309 -0.164 -11.426 1.00 98.38 121 PHE A C 1
ATOM 898 O O . PHE A 1 121 ? 20.208 -0.666 -11.227 1.00 98.38 121 PHE A O 1
ATOM 905 N N . ASP A 1 122 ? 21.929 -0.240 -12.603 1.00 98.19 122 ASP A N 1
ATOM 906 C CA . ASP A 1 122 ? 21.373 -0.941 -13.760 1.00 98.19 122 ASP A CA 1
ATOM 907 C C . ASP A 1 122 ? 21.159 -2.429 -13.446 1.00 98.19 122 ASP A C 1
ATOM 909 O O . ASP A 1 122 ? 20.101 -2.976 -13.757 1.00 98.19 122 ASP A O 1
ATOM 913 N N . ALA A 1 123 ? 22.130 -3.066 -12.778 1.00 98.38 123 ALA A N 1
ATOM 914 C CA . ALA A 1 123 ? 22.019 -4.451 -12.330 1.00 98.38 123 ALA A CA 1
ATOM 915 C C . ALA A 1 123 ? 20.870 -4.634 -11.329 1.00 98.38 123 ALA A C 1
ATOM 917 O O . ALA A 1 123 ? 20.049 -5.529 -11.512 1.00 98.38 123 ALA A O 1
ATOM 918 N N . LEU A 1 124 ? 20.761 -3.750 -10.330 1.00 98.56 124 LEU A N 1
ATOM 919 C CA . LEU A 1 124 ? 19.683 -3.791 -9.340 1.00 98.56 124 LEU A CA 1
ATOM 920 C C . LEU A 1 124 ? 18.303 -3.602 -9.986 1.00 98.56 124 LEU A C 1
ATOM 922 O O . LEU A 1 124 ? 17.357 -4.301 -9.644 1.00 98.56 124 LEU A O 1
ATOM 926 N N . VAL A 1 125 ? 18.166 -2.681 -10.943 1.00 98.44 125 VAL A N 1
ATOM 927 C CA . VAL A 1 125 ? 16.906 -2.488 -11.678 1.00 98.44 125 VAL A CA 1
ATOM 928 C C . VAL A 1 125 ? 16.573 -3.709 -12.543 1.00 98.44 125 VAL A C 1
ATOM 930 O O . VAL A 1 125 ? 15.410 -4.112 -12.614 1.00 98.44 125 VAL A O 1
ATOM 933 N N . GLY A 1 126 ? 17.576 -4.320 -13.173 1.00 98.06 126 GLY A N 1
ATOM 934 C CA . GLY A 1 126 ? 17.416 -5.569 -13.915 1.00 98.06 126 GLY A CA 1
ATOM 935 C C . GLY A 1 126 ? 16.956 -6.724 -13.025 1.00 98.06 126 GLY A C 1
ATOM 936 O O . GLY A 1 126 ? 16.037 -7.447 -13.400 1.00 98.06 126 GLY A O 1
ATOM 937 N N . GLU A 1 127 ? 17.541 -6.860 -11.837 1.00 98.12 127 GLU A N 1
ATOM 938 C CA . GLU A 1 127 ? 17.180 -7.875 -10.844 1.00 98.12 127 GLU A CA 1
ATOM 939 C C . GLU A 1 127 ? 15.776 -7.646 -10.274 1.00 98.12 127 GLU A C 1
ATOM 941 O O . GLU A 1 127 ? 14.946 -8.550 -10.299 1.00 98.12 127 GLU A O 1
ATOM 946 N N . CYS A 1 128 ? 15.483 -6.431 -9.803 1.00 97.88 128 CYS A N 1
ATOM 947 C CA . CYS A 1 128 ? 14.246 -6.143 -9.084 1.00 97.88 128 CYS A CA 1
ATOM 948 C C . CYS A 1 128 ? 13.029 -5.917 -9.984 1.00 97.88 128 CYS A C 1
ATOM 950 O O . CYS A 1 128 ? 11.916 -6.087 -9.504 1.00 97.88 128 CYS A O 1
ATOM 952 N N . LEU A 1 129 ? 13.202 -5.461 -11.229 1.00 97.19 129 LEU A N 1
ATOM 953 C CA . LEU A 1 129 ? 12.083 -5.099 -12.117 1.00 97.19 129 LEU A CA 1
ATOM 954 C C . LEU A 1 129 ? 12.123 -5.809 -13.474 1.00 97.19 129 LEU A C 1
ATOM 956 O O . LEU A 1 129 ? 11.222 -5.605 -14.292 1.00 97.19 129 LEU A O 1
ATOM 960 N N . GLN A 1 130 ? 13.168 -6.594 -13.763 1.00 95.75 130 GLN A N 1
ATOM 961 C CA . GLN A 1 130 ? 13.373 -7.222 -15.075 1.00 95.75 130 GLN A CA 1
ATOM 962 C C . GLN A 1 130 ? 13.338 -6.191 -16.218 1.00 95.75 130 GLN A C 1
ATOM 964 O O . GLN A 1 130 ? 12.753 -6.419 -17.287 1.00 95.75 130 GLN A O 1
ATOM 969 N N . VAL A 1 131 ? 13.931 -5.018 -15.967 1.00 97.06 131 VAL A N 1
ATOM 970 C CA . VAL A 1 131 ? 14.052 -3.913 -16.923 1.00 97.06 131 VAL A CA 1
ATOM 971 C C . VAL A 1 131 ? 15.513 -3.758 -17.327 1.00 97.06 131 VAL A C 1
ATOM 973 O O . VAL A 1 131 ? 16.370 -3.481 -16.495 1.00 97.06 131 VAL A O 1
ATOM 976 N N . ASN A 1 132 ? 15.790 -3.874 -18.627 1.00 97.19 132 ASN A N 1
ATOM 977 C CA . ASN A 1 132 ? 17.109 -3.567 -19.172 1.00 97.19 132 ASN A CA 1
ATOM 978 C C . ASN A 1 132 ? 17.287 -2.052 -19.367 1.00 97.19 132 ASN A C 1
ATOM 980 O O . ASN A 1 132 ? 16.493 -1.410 -20.072 1.00 97.19 132 ASN A O 1
ATOM 984 N N . ILE A 1 133 ? 18.354 -1.508 -18.780 1.00 98.00 133 ILE A N 1
ATOM 985 C CA . ILE A 1 133 ? 18.741 -0.101 -18.883 1.00 98.00 133 ILE A CA 1
ATOM 986 C C . ILE A 1 133 ? 19.752 0.065 -20.024 1.00 98.00 133 ILE A C 1
ATOM 988 O O . ILE A 1 133 ? 20.950 -0.171 -19.879 1.00 98.00 133 ILE A O 1
ATOM 992 N N . ASP A 1 134 ? 19.236 0.442 -21.192 1.00 97.25 134 ASP A N 1
ATOM 993 C CA . ASP A 1 134 ? 20.028 0.840 -22.358 1.00 97.25 134 ASP A CA 1
ATOM 994 C C . ASP A 1 134 ? 20.507 2.300 -22.245 1.00 97.25 134 ASP A C 1
ATOM 996 O O . ASP A 1 134 ? 20.167 3.024 -21.305 1.00 97.25 134 ASP A O 1
ATOM 1000 N N . ASP A 1 135 ? 21.304 2.749 -23.2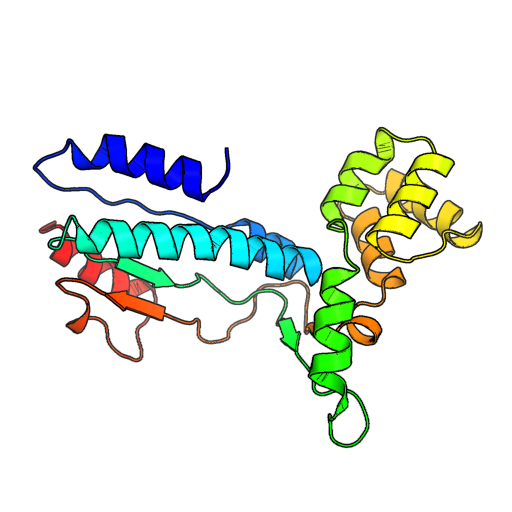15 1.00 97.50 135 ASP A N 1
ATOM 1001 C CA . ASP A 1 135 ? 21.893 4.092 -23.204 1.00 97.50 135 ASP A CA 1
ATOM 1002 C C . ASP A 1 135 ? 20.848 5.213 -23.217 1.00 97.50 135 ASP A C 1
ATOM 1004 O O . ASP A 1 135 ? 21.050 6.249 -22.580 1.00 97.50 135 ASP A O 1
ATOM 1008 N N . GLU A 1 136 ? 19.710 5.006 -23.882 1.00 97.94 136 GLU A N 1
ATOM 1009 C CA . GLU A 1 136 ? 18.618 5.979 -23.889 1.00 97.94 136 GLU A CA 1
ATOM 1010 C C . GLU A 1 136 ? 18.012 6.111 -22.485 1.00 97.94 136 GLU A C 1
ATOM 1012 O O . GLU A 1 136 ? 17.877 7.220 -21.955 1.00 97.94 136 GLU A O 1
ATOM 1017 N N . LYS A 1 137 ? 17.713 4.985 -21.827 1.00 98.25 137 LYS A N 1
ATOM 1018 C CA . LYS A 1 137 ? 17.207 4.980 -20.449 1.00 98.25 137 LYS A CA 1
ATOM 1019 C C . LYS A 1 137 ? 18.218 5.568 -19.470 1.00 98.25 137 LYS A C 1
ATOM 1021 O O . LYS A 1 137 ? 17.813 6.307 -18.572 1.00 98.25 137 LYS A O 1
ATOM 1026 N N . ARG A 1 138 ? 19.525 5.335 -19.655 1.00 97.12 138 ARG A N 1
ATOM 1027 C CA . ARG A 1 138 ? 20.574 5.979 -18.836 1.00 97.12 138 ARG A CA 1
ATOM 1028 C C . ARG A 1 138 ? 20.537 7.497 -18.953 1.00 97.12 138 ARG A C 1
ATOM 1030 O O . ARG A 1 138 ? 20.626 8.189 -17.938 1.00 97.12 138 ARG A O 1
ATOM 1037 N N . GLN A 1 139 ? 20.370 8.025 -20.165 1.00 97.38 139 GLN A N 1
ATOM 1038 C CA . GLN A 1 139 ? 20.240 9.468 -20.376 1.00 97.38 139 GLN A CA 1
ATOM 1039 C C . GLN A 1 139 ? 18.981 10.016 -19.691 1.00 97.38 139 GLN A C 1
ATOM 1041 O O . GLN A 1 139 ? 19.056 11.025 -18.986 1.00 97.38 139 GLN A O 1
ATOM 1046 N N . GLN A 1 140 ? 17.846 9.320 -19.814 1.00 98.06 140 GLN A N 1
ATOM 1047 C CA . GLN A 1 140 ? 16.600 9.696 -19.135 1.00 98.06 140 GLN A CA 1
ATOM 1048 C C . GLN A 1 140 ? 16.754 9.674 -17.602 1.00 98.06 140 GLN A C 1
ATOM 1050 O O . GLN A 1 140 ? 16.328 10.621 -16.938 1.00 98.06 140 GLN A O 1
ATOM 1055 N N . LEU A 1 141 ? 17.428 8.664 -17.033 1.00 97.06 141 LEU A N 1
ATOM 1056 C CA . LEU A 1 141 ? 17.740 8.596 -15.598 1.00 97.06 141 LEU A CA 1
ATOM 1057 C C . LEU A 1 141 ? 18.596 9.778 -15.138 1.00 97.06 141 LEU A C 1
ATOM 1059 O O . LEU A 1 141 ? 18.322 10.349 -14.085 1.00 97.06 141 LEU A O 1
ATOM 1063 N N . ALA A 1 142 ? 19.613 10.165 -15.912 1.00 95.44 142 ALA A N 1
ATOM 1064 C CA . ALA A 1 142 ? 20.481 11.289 -15.564 1.00 95.44 142 ALA A CA 1
ATOM 1065 C C . ALA A 1 142 ? 19.720 12.625 -15.530 1.00 95.44 142 ALA A C 1
ATOM 1067 O O . ALA A 1 142 ? 19.995 13.474 -14.679 1.00 95.44 142 ALA A O 1
ATOM 1068 N N . VAL A 1 143 ? 18.750 12.810 -16.431 1.00 97.19 143 VAL A N 1
ATOM 1069 C CA . VAL A 1 143 ? 17.859 13.981 -16.429 1.00 97.19 143 VAL A CA 1
ATOM 1070 C C . VAL A 1 143 ? 16.900 13.928 -15.237 1.00 97.19 143 VAL A C 1
ATOM 1072 O O . VAL A 1 143 ? 16.799 14.900 -14.490 1.00 97.19 143 VAL A O 1
ATOM 1075 N N . ALA A 1 144 ? 16.247 12.788 -15.008 1.00 96.69 144 ALA A N 1
ATOM 1076 C CA . ALA A 1 144 ? 15.305 12.609 -13.905 1.00 96.69 144 ALA A CA 1
ATOM 1077 C C . ALA A 1 144 ? 15.957 12.793 -12.527 1.00 96.69 144 ALA A C 1
ATOM 1079 O O . ALA A 1 144 ? 15.373 13.429 -11.652 1.00 96.69 144 ALA A O 1
ATOM 1080 N N . ALA A 1 145 ? 17.185 12.303 -12.343 1.00 94.38 145 ALA A N 1
ATOM 1081 C CA . ALA A 1 145 ? 17.933 12.468 -11.100 1.00 94.38 145 ALA A CA 1
ATOM 1082 C C . ALA A 1 145 ? 18.187 13.947 -10.761 1.00 94.38 145 ALA A C 1
ATOM 1084 O O . ALA A 1 145 ? 18.164 14.320 -9.592 1.00 94.38 145 ALA A O 1
ATOM 1085 N N . LYS A 1 146 ? 18.383 14.801 -11.776 1.00 94.62 146 LYS A N 1
ATOM 1086 C CA . LYS A 1 146 ? 18.545 16.254 -11.596 1.00 94.62 146 LYS A CA 1
ATOM 1087 C C . LYS A 1 146 ? 17.223 16.968 -11.330 1.00 94.62 146 LYS A C 1
ATOM 1089 O O . LYS A 1 146 ? 17.215 17.956 -10.606 1.00 94.62 146 LYS A O 1
ATOM 1094 N N . ALA A 1 147 ? 16.126 16.489 -11.918 1.00 94.62 147 ALA A N 1
ATOM 1095 C CA . ALA A 1 147 ? 14.796 17.053 -11.697 1.00 94.62 147 ALA A CA 1
ATOM 1096 C C . ALA A 1 147 ? 14.290 16.820 -10.260 1.00 94.62 147 ALA A C 1
ATOM 1098 O O . ALA A 1 147 ? 13.525 17.629 -9.740 1.00 94.62 147 ALA A O 1
ATOM 1099 N N . GLY A 1 148 ? 14.733 15.739 -9.609 1.00 90.81 148 GLY A N 1
ATOM 1100 C CA . GLY A 1 148 ? 14.337 15.401 -8.243 1.00 90.81 148 GLY A CA 1
ATOM 1101 C C . GLY A 1 148 ? 12.885 14.922 -8.143 1.00 90.81 148 GLY A C 1
ATOM 1102 O O . GLY A 1 148 ? 12.302 14.420 -9.113 1.00 90.81 148 GLY A O 1
ATOM 1103 N N . GLY A 1 149 ? 12.301 15.040 -6.947 1.00 92.50 149 GLY A N 1
ATOM 1104 C CA . GLY A 1 149 ? 10.957 14.530 -6.660 1.00 92.50 149 GLY A CA 1
ATOM 1105 C C . GLY A 1 149 ? 10.858 13.024 -6.913 1.00 92.50 149 GLY A C 1
ATOM 1106 O O . GLY A 1 149 ? 11.754 12.277 -6.537 1.00 92.50 149 GLY A O 1
ATOM 1107 N N . PHE A 1 150 ? 9.795 12.580 -7.588 1.00 94.38 150 PHE A N 1
ATOM 1108 C CA . PHE A 1 150 ? 9.560 11.173 -7.959 1.00 94.38 150 PHE A CA 1
ATOM 1109 C C . PHE A 1 150 ? 9.960 10.844 -9.406 1.00 94.38 150 PHE A C 1
ATOM 1111 O O . PHE A 1 150 ? 9.483 9.871 -9.988 1.00 94.38 150 PHE A O 1
ATOM 1118 N N . SER A 1 151 ? 10.801 11.669 -10.036 1.00 97.00 151 SER A N 1
ATOM 1119 C CA . SER A 1 151 ? 11.086 11.561 -11.474 1.00 97.00 151 SER A CA 1
ATOM 1120 C C . SER A 1 151 ? 11.733 10.227 -11.864 1.00 97.00 151 SER A C 1
ATOM 1122 O O . SER A 1 151 ? 11.388 9.662 -12.900 1.00 97.00 151 SER A O 1
ATOM 1124 N N . VAL A 1 152 ? 12.639 9.690 -11.036 1.00 97.81 152 VAL A N 1
ATOM 1125 C CA . VAL A 1 152 ? 13.278 8.388 -11.298 1.00 97.81 152 VAL A CA 1
ATOM 1126 C C . VAL A 1 152 ? 12.273 7.259 -11.084 1.00 97.81 152 VAL A C 1
ATOM 1128 O O . VAL A 1 152 ? 12.132 6.407 -11.957 1.00 97.81 152 VAL A O 1
ATOM 1131 N N . ALA A 1 153 ? 11.522 7.284 -9.980 1.00 97.94 153 ALA A N 1
ATOM 1132 C CA . ALA A 1 153 ? 10.479 6.296 -9.704 1.00 97.94 153 ALA A CA 1
ATOM 1133 C C . ALA A 1 153 ? 9.426 6.248 -10.829 1.00 97.94 153 ALA A C 1
ATOM 1135 O O . ALA A 1 153 ? 9.032 5.172 -11.274 1.00 97.94 153 ALA A O 1
ATOM 1136 N N . ASN A 1 154 ? 9.042 7.407 -11.371 1.00 97.06 154 ASN A N 1
ATOM 1137 C CA . ASN A 1 154 ? 8.112 7.511 -12.494 1.00 97.06 154 ASN A CA 1
ATOM 1138 C C . ASN A 1 154 ? 8.648 6.880 -13.788 1.00 97.06 154 ASN A C 1
ATOM 1140 O O . ASN A 1 154 ? 7.877 6.250 -14.517 1.00 97.06 154 ASN A O 1
ATOM 1144 N N . LEU A 1 155 ? 9.946 7.022 -14.079 1.00 97.88 155 LEU A N 1
ATOM 1145 C CA . LEU A 1 155 ? 10.576 6.344 -15.216 1.00 97.88 155 LEU A CA 1
ATOM 1146 C C . LEU A 1 155 ? 10.605 4.829 -15.014 1.00 97.88 155 LEU A C 1
ATOM 1148 O O . LEU A 1 155 ? 10.201 4.093 -15.913 1.00 97.88 155 LEU A O 1
ATOM 1152 N N . LEU A 1 156 ? 11.013 4.370 -13.828 1.00 98.12 156 LEU A N 1
ATOM 1153 C CA . LEU A 1 156 ? 11.045 2.945 -13.493 1.00 98.12 156 LEU A CA 1
ATOM 1154 C C . LEU A 1 156 ? 9.659 2.315 -13.629 1.00 98.12 156 LEU A C 1
ATOM 1156 O O . LEU A 1 156 ? 9.517 1.306 -14.313 1.00 98.12 156 LEU A O 1
ATOM 1160 N N . ARG A 1 157 ? 8.624 2.964 -13.088 1.00 96.81 157 ARG A N 1
ATOM 1161 C CA . ARG A 1 157 ? 7.224 2.564 -13.260 1.00 96.81 157 ARG A CA 1
ATOM 1162 C C . ARG A 1 157 ? 6.831 2.442 -14.729 1.00 96.81 157 ARG A C 1
ATOM 1164 O O . ARG A 1 157 ? 6.241 1.440 -15.135 1.00 96.81 157 ARG A O 1
ATOM 1171 N N . LYS A 1 158 ? 7.153 3.464 -15.529 1.00 96.50 158 LYS A N 1
ATOM 1172 C CA . LYS A 1 158 ? 6.839 3.494 -16.962 1.00 96.50 158 LYS A CA 1
ATOM 1173 C C . LYS A 1 158 ? 7.493 2.324 -17.699 1.00 96.50 158 LYS A C 1
ATOM 1175 O O . LYS A 1 158 ? 6.839 1.694 -18.523 1.00 96.50 158 LYS A O 1
ATOM 1180 N N . TRP A 1 159 ? 8.766 2.043 -17.427 1.00 97.44 159 TRP A N 1
ATOM 1181 C CA . TRP A 1 159 ? 9.513 0.981 -18.108 1.00 97.44 159 TRP A CA 1
ATOM 1182 C C . TRP A 1 159 ? 9.180 -0.415 -17.605 1.00 97.44 159 TRP A C 1
ATOM 1184 O O . TRP A 1 159 ? 9.219 -1.361 -18.388 1.00 97.44 159 TRP A O 1
ATOM 1194 N N . HIS A 1 160 ? 8.850 -0.547 -16.322 1.00 95.94 160 HIS A N 1
ATOM 1195 C CA . HIS A 1 160 ? 8.412 -1.810 -15.759 1.00 95.94 160 HIS A CA 1
ATOM 1196 C C . HIS A 1 160 ? 7.134 -2.284 -16.457 1.00 95.94 160 HIS A C 1
ATOM 1198 O O . HIS A 1 160 ? 7.044 -3.454 -16.811 1.00 95.94 160 HIS A O 1
ATOM 1204 N N . GLY A 1 161 ? 6.189 -1.384 -16.756 1.00 93.75 161 GLY A N 1
ATOM 1205 C CA . GLY A 1 161 ? 4.990 -1.745 -17.517 1.00 93.75 161 GLY A CA 1
ATOM 1206 C C . GLY A 1 161 ? 4.119 -2.748 -16.758 1.00 93.75 161 GLY A C 1
ATOM 1207 O O . GLY A 1 161 ? 3.738 -3.781 -17.307 1.00 93.75 161 GLY A O 1
ATOM 1208 N N . SER A 1 162 ? 3.832 -2.440 -15.488 1.00 89.12 162 SER A N 1
ATOM 1209 C CA . SER A 1 162 ? 3.204 -3.348 -14.518 1.00 89.12 162 SER A CA 1
ATOM 1210 C C . SER A 1 162 ? 1.961 -4.061 -15.049 1.00 89.12 162 SER A C 1
ATOM 1212 O O . SER A 1 162 ? 1.859 -5.267 -14.877 1.00 89.12 162 SER A O 1
ATOM 1214 N N . TYR A 1 163 ? 1.071 -3.379 -15.777 1.00 93.88 163 TYR A N 1
ATOM 1215 C CA . TYR A 1 163 ? -0.135 -4.003 -16.337 1.00 93.88 163 TYR A CA 1
ATOM 1216 C C . TYR A 1 163 ? 0.157 -5.235 -17.203 1.00 93.88 163 TYR A C 1
ATOM 1218 O O . TYR A 1 163 ? -0.480 -6.271 -17.036 1.00 93.88 163 TYR A O 1
ATOM 1226 N N . ALA A 1 164 ? 1.146 -5.160 -18.098 1.00 91.62 164 ALA A N 1
ATOM 1227 C CA . ALA A 1 164 ? 1.489 -6.283 -18.969 1.00 91.62 164 ALA A CA 1
ATOM 1228 C C . ALA A 1 164 ? 2.093 -7.468 -18.195 1.00 91.62 164 ALA A C 1
ATOM 1230 O O . ALA A 1 164 ? 2.089 -8.592 -18.692 1.00 91.62 164 ALA A O 1
ATOM 1231 N N . ARG A 1 165 ? 2.617 -7.212 -16.990 1.00 92.38 165 ARG A N 1
ATOM 1232 C CA . ARG A 1 165 ? 3.296 -8.197 -16.143 1.00 92.38 165 ARG A CA 1
ATOM 1233 C C . ARG A 1 165 ? 2.403 -8.779 -15.061 1.00 92.38 165 ARG A C 1
ATOM 1235 O O . ARG A 1 165 ? 2.599 -9.930 -14.708 1.00 92.38 165 ARG A O 1
ATOM 1242 N N . THR A 1 166 ? 1.451 -8.006 -14.545 1.00 95.81 166 THR A N 1
ATOM 1243 C CA . THR A 1 166 ? 0.635 -8.386 -13.383 1.00 95.81 166 THR A CA 1
ATOM 1244 C C . THR A 1 166 ? -0.868 -8.357 -13.658 1.00 95.81 166 THR A C 1
ATOM 1246 O O . THR A 1 166 ? -1.640 -8.877 -12.865 1.00 95.81 166 THR A O 1
ATOM 1249 N N . GLY A 1 167 ? -1.321 -7.738 -14.753 1.00 95.94 167 GLY A N 1
ATOM 1250 C CA . GLY A 1 167 ? -2.743 -7.477 -15.011 1.00 95.94 167 GLY A CA 1
ATOM 1251 C C . GLY A 1 167 ? -3.340 -6.345 -14.163 1.00 95.94 167 GLY A C 1
ATOM 1252 O O . GLY A 1 167 ? -4.511 -5.993 -14.340 1.00 95.94 167 GLY A O 1
ATOM 1253 N N . VAL A 1 168 ? -2.556 -5.730 -13.271 1.00 97.00 168 VAL A N 1
ATOM 1254 C CA . VAL A 1 168 ? -3.015 -4.614 -12.436 1.00 97.00 168 VAL A CA 1
ATOM 1255 C C . VAL A 1 168 ? -2.918 -3.302 -13.196 1.00 97.00 168 VAL A C 1
ATOM 1257 O O . VAL A 1 168 ? -1.877 -2.966 -13.763 1.00 97.00 168 VAL A O 1
ATOM 1260 N N . ASN A 1 169 ? -4.011 -2.547 -13.188 1.00 95.19 169 ASN A N 1
ATOM 1261 C CA . ASN A 1 169 ? -4.077 -1.213 -13.764 1.00 95.19 169 ASN A CA 1
ATOM 1262 C C . ASN A 1 169 ? -4.573 -0.194 -12.736 1.00 95.19 169 ASN A C 1
ATOM 1264 O O . ASN A 1 169 ? -5.088 -0.550 -11.679 1.00 95.19 169 ASN A O 1
ATOM 1268 N N . TRP A 1 170 ? -4.412 1.077 -13.084 1.00 97.12 170 TRP A N 1
ATOM 1269 C CA . TRP A 1 170 ? -4.666 2.218 -12.217 1.00 97.12 170 TRP A CA 1
ATOM 1270 C C . TRP A 1 170 ? -5.449 3.278 -12.985 1.00 97.12 170 TRP A C 1
ATOM 1272 O O . TRP A 1 170 ? -5.260 3.444 -14.192 1.00 97.12 170 TRP A O 1
ATOM 1282 N N . THR A 1 171 ? -6.305 4.018 -12.289 1.00 96.31 171 THR A N 1
ATOM 1283 C CA . THR A 1 171 ? -7.106 5.096 -12.895 1.00 96.31 171 THR A CA 1
ATOM 1284 C C . THR A 1 171 ? -6.447 6.463 -12.756 1.00 96.31 171 THR A C 1
ATOM 1286 O O . THR A 1 171 ? -6.618 7.325 -13.617 1.00 96.31 171 THR A O 1
ATOM 1289 N N . SER A 1 172 ? -5.683 6.676 -11.685 1.00 95.00 172 SER A N 1
ATOM 1290 C CA . SER A 1 172 ? -5.016 7.944 -11.402 1.00 95.00 172 SER A CA 1
ATOM 1291 C C . SER A 1 172 ? -3.768 7.726 -10.541 1.00 95.00 172 SER A C 1
ATOM 1293 O O . SER A 1 172 ? -3.361 6.590 -10.321 1.00 95.00 172 SER A O 1
ATOM 1295 N N . GLN A 1 173 ? -3.147 8.822 -10.106 1.00 95.44 173 GLN A N 1
ATOM 1296 C CA . GLN A 1 173 ? -2.153 8.864 -9.028 1.00 95.44 173 GLN A CA 1
ATOM 1297 C C . GLN A 1 173 ? -2.681 9.730 -7.872 1.00 95.44 173 GLN A C 1
ATOM 1299 O O . GLN A 1 173 ? -1.905 10.417 -7.225 1.00 95.44 173 GLN A O 1
ATOM 1304 N N . ASN A 1 174 ? -4.002 9.814 -7.695 1.00 96.81 174 ASN A N 1
ATOM 1305 C CA . ASN A 1 174 ? -4.669 10.610 -6.664 1.00 96.81 174 ASN A CA 1
ATOM 1306 C C . ASN A 1 174 ? -5.577 9.712 -5.824 1.00 96.81 174 ASN A C 1
ATOM 1308 O O . ASN A 1 174 ? -5.810 8.551 -6.168 1.00 96.81 174 ASN A O 1
ATOM 1312 N N . HIS A 1 175 ? -6.146 10.283 -4.766 1.00 97.94 175 HIS A N 1
ATOM 1313 C CA . HIS A 1 175 ? -7.205 9.625 -4.014 1.00 97.94 175 HIS A CA 1
ATOM 1314 C C . HIS A 1 175 ? -8.431 9.380 -4.900 1.00 97.94 175 HIS A C 1
ATOM 1316 O O . HIS A 1 175 ? -8.719 10.139 -5.835 1.00 97.94 175 HIS A O 1
ATOM 1322 N N . THR A 1 176 ? -9.169 8.328 -4.574 1.00 96.94 176 THR A N 1
ATOM 1323 C CA . THR A 1 176 ? -10.401 7.930 -5.249 1.00 96.94 176 THR A CA 1
ATOM 1324 C C . THR A 1 176 ? -11.564 7.882 -4.248 1.00 96.94 176 THR A C 1
ATOM 1326 O O . THR A 1 176 ? -11.367 7.787 -3.037 1.00 96.94 176 THR A O 1
ATOM 1329 N N . GLY A 1 177 ? -12.784 8.108 -4.748 1.00 95.44 177 GLY A N 1
ATOM 1330 C CA . GLY A 1 177 ? -13.983 8.359 -3.933 1.00 95.44 177 GLY A CA 1
ATOM 1331 C C . GLY A 1 177 ? -14.890 7.145 -3.734 1.00 95.44 177 GLY A C 1
ATOM 1332 O O . GLY A 1 177 ? -16.086 7.319 -3.501 1.00 95.44 177 GLY A O 1
ATOM 1333 N N . GLU A 1 178 ? -14.375 5.932 -3.918 1.00 93.94 178 GLU A N 1
ATOM 1334 C CA . GLU A 1 178 ? -15.107 4.701 -3.646 1.00 93.94 178 GLU A CA 1
ATOM 1335 C C . GLU A 1 178 ? -15.436 4.541 -2.160 1.00 93.94 178 GLU A C 1
ATOM 1337 O O . GLU A 1 178 ? -14.816 5.134 -1.276 1.00 93.94 178 GLU A O 1
ATOM 1342 N N . PHE A 1 179 ? -16.430 3.697 -1.886 1.00 95.12 179 PHE A N 1
ATOM 1343 C CA . PHE A 1 179 ? -16.635 3.210 -0.533 1.00 95.12 179 PHE A CA 1
ATOM 1344 C C . PHE A 1 179 ? -15.462 2.334 -0.114 1.00 95.12 179 PHE A C 1
ATOM 1346 O O . PHE A 1 179 ? -14.963 1.523 -0.892 1.00 95.12 179 PHE A O 1
ATOM 1353 N N . VAL A 1 180 ? -15.077 2.496 1.142 1.00 95.50 180 VAL A N 1
ATOM 1354 C CA . VAL A 1 180 ? -13.983 1.770 1.767 1.00 95.50 180 VAL A CA 1
ATOM 1355 C C . VAL A 1 180 ? -14.507 0.562 2.526 1.00 95.50 180 VAL A C 1
ATOM 1357 O O . VAL A 1 180 ? -15.635 0.563 3.028 1.00 95.50 180 VAL A O 1
ATOM 1360 N N . GLU A 1 181 ? -13.687 -0.480 2.603 1.00 93.56 181 GLU A N 1
ATOM 1361 C CA . GLU A 1 181 ? -14.008 -1.660 3.394 1.00 93.56 181 GLU A CA 1
ATOM 1362 C C . GLU A 1 181 ? -13.928 -1.343 4.885 1.00 93.56 181 GLU A C 1
ATOM 1364 O O . GLU A 1 181 ? -13.041 -0.619 5.341 1.00 93.56 181 GLU A O 1
ATOM 1369 N N . LEU A 1 182 ? -14.855 -1.924 5.641 1.00 95.88 182 LEU A N 1
ATOM 1370 C CA . LEU A 1 182 ? -14.893 -1.827 7.088 1.00 95.88 182 LEU A CA 1
ATOM 1371 C C . LEU A 1 182 ? -15.144 -3.211 7.681 1.00 95.88 182 LEU A C 1
ATOM 1373 O O . LEU A 1 182 ? -16.133 -3.873 7.361 1.00 95.88 182 LEU A O 1
ATOM 1377 N N . ALA A 1 183 ? -14.261 -3.621 8.583 1.00 96.38 183 ALA A N 1
ATOM 1378 C CA . ALA A 1 183 ? -14.408 -4.805 9.410 1.00 96.38 183 ALA A CA 1
ATOM 1379 C C . ALA A 1 183 ? -14.366 -4.402 10.885 1.00 96.38 183 ALA A C 1
ATOM 1381 O O . ALA A 1 183 ? -13.660 -3.475 11.276 1.00 96.38 183 ALA A O 1
ATOM 1382 N N . SER A 1 184 ? -15.123 -5.097 11.726 1.00 97.31 184 SER A N 1
ATOM 1383 C CA . SER A 1 184 ? -15.068 -4.891 13.171 1.00 97.31 184 SER A CA 1
ATOM 1384 C C . SER A 1 184 ? -15.419 -6.166 13.921 1.00 97.31 184 SER A C 1
ATOM 1386 O O . SER A 1 184 ? -16.098 -7.042 13.381 1.00 97.31 184 SER A O 1
ATOM 1388 N N . TRP A 1 185 ? -14.918 -6.289 15.148 1.00 97.75 185 TRP A N 1
ATOM 1389 C CA . TRP A 1 185 ? -15.245 -7.387 16.054 1.00 97.75 185 TRP A CA 1
ATOM 1390 C C . TRP A 1 185 ? -15.032 -6.984 17.516 1.00 97.75 185 TRP A C 1
ATOM 1392 O O . TRP A 1 185 ? -14.359 -5.997 17.809 1.00 97.75 185 TRP A O 1
ATOM 1402 N N . GLY A 1 186 ? -15.603 -7.772 18.429 1.00 96.81 186 GLY A N 1
ATOM 1403 C CA . GLY A 1 186 ? -15.587 -7.505 19.869 1.00 96.81 186 GLY A CA 1
ATOM 1404 C C . GLY A 1 186 ? -16.837 -6.759 20.360 1.00 96.81 186 GLY A C 1
ATOM 1405 O O . GLY A 1 186 ? -17.720 -6.433 19.556 1.00 96.81 186 GLY A O 1
ATOM 1406 N N . PRO A 1 187 ? -16.962 -6.519 21.676 1.00 94.94 187 PRO A N 1
ATOM 1407 C CA . PRO A 1 187 ? -18.109 -5.823 22.257 1.00 94.94 187 PRO A CA 1
ATOM 1408 C C . PRO A 1 187 ? -18.346 -4.452 21.607 1.00 94.94 187 PRO A C 1
ATOM 1410 O O . PRO A 1 187 ? -17.412 -3.687 21.399 1.00 94.94 187 PRO A O 1
ATOM 1413 N N . GLY A 1 188 ? -19.598 -4.145 21.256 1.00 93.88 188 GLY A N 1
ATOM 1414 C CA . GLY A 1 188 ? -19.974 -2.885 20.598 1.00 93.88 188 GLY A CA 1
ATOM 1415 C C . GLY A 1 188 ? -19.908 -2.901 19.066 1.00 93.88 188 GLY A C 1
ATOM 1416 O O . GLY A 1 188 ? -20.507 -2.028 18.438 1.00 93.88 188 GLY A O 1
ATOM 1417 N N . SER A 1 189 ? -19.286 -3.911 18.444 1.00 96.06 189 SER A N 1
ATOM 1418 C CA . SER A 1 189 ? -19.222 -4.020 16.973 1.00 96.06 189 SER A CA 1
ATOM 1419 C C . SER A 1 189 ? -20.603 -4.133 16.310 1.00 96.06 189 SER A C 1
ATOM 1421 O O . SER A 1 189 ? -20.808 -3.572 15.238 1.00 96.06 189 SER A O 1
ATOM 1423 N N . ASP A 1 190 ? -21.593 -4.729 16.985 1.00 94.88 190 ASP A N 1
ATOM 1424 C CA . ASP A 1 190 ? -22.984 -4.818 16.502 1.00 94.88 190 ASP A CA 1
ATOM 1425 C C . ASP A 1 190 ? -23.676 -3.452 16.319 1.00 94.88 190 ASP A C 1
ATOM 1427 O O . ASP A 1 190 ? -24.689 -3.350 15.621 1.00 94.88 190 ASP A O 1
ATOM 1431 N N . SER A 1 191 ? -23.149 -2.386 16.934 1.00 94.31 191 SER A N 1
ATOM 1432 C CA . SER A 1 191 ? -23.649 -1.017 16.740 1.00 94.31 191 SER A CA 1
ATOM 1433 C C . SER A 1 191 ? -23.206 -0.409 15.401 1.00 94.31 191 SER A C 1
ATOM 1435 O O . SER A 1 191 ? -23.826 0.543 14.910 1.00 94.31 191 SER A O 1
ATOM 1437 N N . ILE A 1 192 ? -22.164 -0.973 14.777 1.00 96.50 192 ILE A N 1
ATOM 1438 C CA . ILE A 1 192 ? -21.621 -0.504 13.506 1.00 96.50 192 ILE A CA 1
ATOM 1439 C C . ILE A 1 192 ? -22.493 -1.027 12.367 1.00 96.50 192 ILE A C 1
ATOM 1441 O O . ILE A 1 192 ? -22.637 -2.225 12.120 1.00 96.50 192 ILE A O 1
ATOM 1445 N N . LYS A 1 193 ? -23.105 -0.094 11.641 1.00 93.88 193 LYS A N 1
ATOM 1446 C CA . LYS A 1 193 ? -23.997 -0.409 10.524 1.00 93.88 193 LYS A CA 1
ATOM 1447 C C . LYS A 1 193 ? -23.204 -0.896 9.313 1.00 93.88 193 LYS A C 1
ATOM 1449 O O . LYS A 1 193 ? -22.107 -0.423 9.048 1.00 93.88 193 LYS A O 1
ATOM 1454 N N . ARG A 1 194 ? -23.847 -1.739 8.494 1.00 90.50 194 ARG A N 1
ATOM 1455 C CA . ARG A 1 194 ? -23.317 -2.212 7.196 1.00 90.50 194 ARG A CA 1
ATOM 1456 C C . ARG A 1 194 ? -22.856 -1.080 6.272 1.00 90.50 194 ARG A C 1
ATOM 1458 O O . ARG A 1 194 ? -21.914 -1.259 5.518 1.00 90.50 194 ARG A O 1
ATOM 1465 N N . TRP A 1 195 ? -23.553 0.053 6.323 1.00 94.38 195 TRP A N 1
ATOM 1466 C CA . TRP A 1 195 ? -23.166 1.297 5.671 1.00 94.38 195 TRP A CA 1
ATOM 1467 C C . TRP A 1 195 ? -23.130 2.381 6.735 1.00 94.38 195 TRP A C 1
ATOM 1469 O O . TRP A 1 195 ? -24.134 2.619 7.415 1.00 94.38 195 TRP A O 1
ATOM 1479 N N . ILE A 1 196 ? -21.981 3.022 6.881 1.00 95.69 196 ILE A N 1
ATOM 1480 C CA . ILE A 1 196 ? -21.742 4.031 7.903 1.00 95.69 196 ILE A CA 1
ATOM 1481 C C . ILE A 1 196 ? -20.857 5.131 7.319 1.00 95.69 196 ILE A C 1
ATOM 1483 O O . ILE A 1 196 ? -20.001 4.864 6.477 1.00 95.69 196 ILE A O 1
ATOM 1487 N N . ARG A 1 197 ? -21.086 6.383 7.724 1.00 96.31 197 ARG A N 1
ATOM 1488 C CA . ARG A 1 197 ? -20.160 7.473 7.393 1.00 96.31 197 ARG A CA 1
ATOM 1489 C C . ARG A 1 197 ? -18.958 7.370 8.319 1.00 96.31 197 ARG A C 1
ATOM 1491 O O . ARG A 1 197 ? -19.127 7.061 9.494 1.00 96.31 197 ARG A O 1
ATOM 1498 N N . ASN A 1 198 ? -17.771 7.704 7.831 1.00 95.62 198 ASN A N 1
ATOM 1499 C CA . ASN A 1 198 ? -16.559 7.725 8.654 1.00 95.62 198 ASN A CA 1
ATOM 1500 C C . ASN A 1 198 ? -16.726 8.558 9.945 1.00 95.62 198 ASN A C 1
ATOM 1502 O O . ASN A 1 198 ? -16.302 8.130 11.014 1.00 95.62 198 ASN A O 1
ATOM 1506 N N . THR A 1 199 ? -17.437 9.688 9.886 1.00 96.62 199 THR A N 1
ATOM 1507 C CA . THR A 1 199 ? -17.758 10.525 11.056 1.00 96.62 199 THR A CA 1
ATOM 1508 C C . THR A 1 199 ? -18.584 9.804 12.115 1.00 96.62 199 THR A C 1
ATOM 1510 O O . THR A 1 199 ? -18.471 10.110 13.298 1.00 96.62 199 THR A O 1
ATOM 1513 N N . ASP A 1 200 ? -19.413 8.845 11.705 1.00 96.19 200 ASP A N 1
ATOM 1514 C CA . ASP A 1 200 ? -20.324 8.132 12.596 1.00 96.19 200 ASP A CA 1
ATOM 1515 C C . ASP A 1 200 ? -19.612 6.972 13.334 1.00 96.19 200 ASP A C 1
ATOM 1517 O O . ASP A 1 200 ? -20.209 6.366 14.218 1.00 96.19 200 ASP A O 1
ATOM 1521 N N . LEU A 1 201 ? -18.328 6.695 13.048 1.00 95.75 201 LEU A N 1
ATOM 1522 C CA . LEU A 1 201 ? -17.496 5.785 13.856 1.00 95.75 201 LEU A CA 1
ATOM 1523 C C . LEU A 1 201 ? -17.015 6.427 15.160 1.00 95.75 201 LEU A C 1
ATOM 1525 O O . LEU A 1 201 ? -16.804 5.728 16.148 1.00 95.75 201 LEU A O 1
ATOM 1529 N N . HIS A 1 202 ? -16.859 7.752 15.188 1.00 95.19 202 HIS A N 1
ATOM 1530 C CA . HIS A 1 202 ? -16.456 8.474 16.393 1.00 95.19 202 HIS A CA 1
ATOM 1531 C C . HIS A 1 202 ? -17.365 8.192 17.604 1.00 95.19 202 HIS A C 1
ATOM 1533 O O . HIS A 1 202 ? -16.828 7.763 18.626 1.00 95.19 202 HIS A O 1
ATOM 1539 N N . PRO A 1 203 ? -18.704 8.350 17.516 1.00 94.44 203 PRO A N 1
ATOM 1540 C CA . PRO A 1 203 ? -19.583 8.060 18.647 1.00 94.44 203 PRO A CA 1
ATOM 1541 C C . PRO A 1 203 ? -19.509 6.597 19.108 1.00 94.44 203 PRO A C 1
ATOM 1543 O O . PRO A 1 203 ? -19.558 6.345 20.308 1.00 94.44 203 PRO A O 1
ATOM 1546 N N . VAL A 1 204 ? -19.322 5.643 18.185 1.00 94.69 204 VAL A N 1
ATOM 1547 C CA . VAL A 1 204 ? -19.135 4.221 18.530 1.00 94.69 204 VAL A CA 1
ATOM 1548 C C . VAL A 1 204 ? -17.879 4.032 19.385 1.00 94.69 204 VAL A C 1
ATOM 1550 O O . VAL A 1 204 ? -17.925 3.369 20.418 1.00 94.69 204 VAL A O 1
ATOM 1553 N N . MET A 1 205 ? -16.760 4.647 18.986 1.00 94.69 205 MET A N 1
ATOM 1554 C CA . MET A 1 205 ? -15.501 4.564 19.734 1.00 94.69 205 MET A CA 1
ATOM 1555 C C . MET A 1 205 ? -15.601 5.228 21.112 1.00 94.69 205 MET A C 1
ATOM 1557 O O . MET A 1 205 ? -15.092 4.688 22.091 1.00 94.69 205 MET A O 1
ATOM 1561 N N . THR A 1 206 ? -16.263 6.383 21.216 1.00 94.31 206 THR A N 1
ATOM 1562 C CA . THR A 1 206 ? -16.437 7.063 22.509 1.00 94.31 206 THR A CA 1
ATOM 1563 C C . THR A 1 206 ? -17.358 6.291 23.446 1.00 94.31 206 THR A C 1
ATOM 1565 O O . THR A 1 206 ? -17.066 6.210 24.636 1.00 94.31 206 THR A O 1
ATOM 1568 N N . GLU A 1 207 ? -18.424 5.676 22.923 1.00 93.56 207 GLU A N 1
ATOM 1569 C CA . GLU A 1 207 ? -19.327 4.831 23.711 1.00 93.56 207 GLU A CA 1
ATOM 1570 C C . GLU A 1 207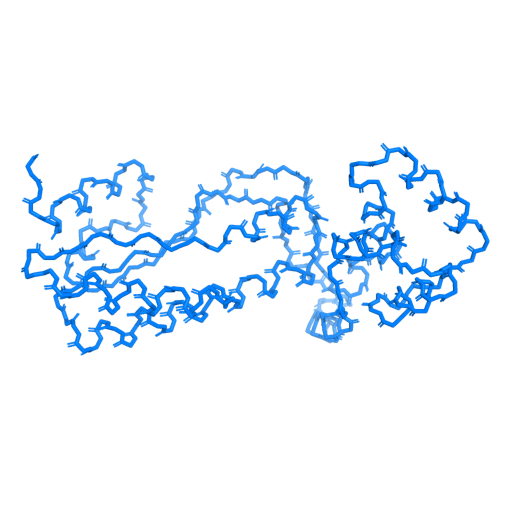 ? -18.604 3.582 24.233 1.00 93.56 207 GLU A C 1
ATOM 1572 O O . GLU A 1 207 ? -18.695 3.282 25.423 1.00 93.56 207 GLU A O 1
ATOM 1577 N N . ALA A 1 208 ? -17.805 2.917 23.388 1.00 92.50 208 ALA A N 1
ATOM 1578 C CA . ALA A 1 208 ? -16.999 1.759 23.784 1.00 92.50 208 ALA A CA 1
ATOM 1579 C C . ALA A 1 208 ? -15.984 2.082 24.896 1.00 92.50 208 ALA A C 1
ATOM 1581 O O . ALA A 1 208 ? -15.708 1.244 25.749 1.00 92.50 208 ALA A O 1
ATOM 1582 N N . LEU A 1 209 ? -15.458 3.309 24.918 1.00 91.44 209 LEU A N 1
ATOM 1583 C CA . LEU A 1 209 ? -14.524 3.788 25.942 1.00 91.44 209 LEU A CA 1
ATOM 1584 C C . LEU A 1 209 ? -15.215 4.437 27.153 1.00 91.44 209 LEU A C 1
ATOM 1586 O O . LEU A 1 209 ? -14.533 4.964 28.033 1.00 91.44 209 LEU A O 1
ATOM 1590 N N . ALA A 1 210 ? -16.552 4.443 27.198 1.00 91.75 210 ALA A N 1
ATOM 1591 C CA . ALA A 1 210 ? -17.341 5.147 28.210 1.00 91.75 210 ALA A CA 1
ATOM 1592 C C . ALA A 1 210 ? -16.949 6.635 28.375 1.00 91.75 210 ALA A C 1
ATOM 1594 O O . ALA A 1 210 ? -17.022 7.201 29.473 1.00 91.75 210 ALA A O 1
ATOM 1595 N N . LEU A 1 211 ? -16.540 7.278 27.277 1.00 88.00 211 LEU A N 1
ATOM 1596 C CA . LEU A 1 211 ? -16.221 8.702 27.220 1.00 88.00 211 LEU A CA 1
ATOM 1597 C C . LEU A 1 211 ? -17.519 9.495 27.011 1.00 88.00 211 LEU A C 1
ATOM 1599 O O . LEU A 1 211 ? -18.310 9.177 26.124 1.00 88.00 211 LEU A O 1
ATOM 1603 N N . LYS A 1 212 ? -17.748 10.493 27.870 1.00 69.69 212 LYS A N 1
ATOM 1604 C CA . LYS A 1 212 ? -18.926 11.375 27.843 1.00 69.69 212 LYS A CA 1
ATOM 1605 C C . LYS A 1 212 ? -18.718 12.593 26.958 1.00 69.69 212 LYS A C 1
ATOM 1607 O O . LYS A 1 212 ? -17.588 13.128 26.983 1.00 69.69 212 LYS A O 1
#

Foldseek 3Di:
DALLVVLVVVCVVQVVDPLHDDDDRDLPCLQVCLLLVWPLSNVVSVVSVVSVVVVVVVVCVVVLLDKDKDKDPFAGQAKDQAQDDDVSVCQVVQAPVLNVQAQDALVVLLVCVVVDDPVRSQVVLCRRQVFHCDPVNVVQCVVQNVVDDSSSSNSSCVRSVSCVRRSMDGDHSGTDHDDMDMDMDHPLVVVDDPDDDPVRVVVSVCVSSVHD

Solvent-accessible surface area (backbone atoms only — not comparable to full-atom values): 12076 Å² total; per-residue (Å²): 130,54,69,40,56,50,50,54,54,50,47,72,58,45,68,72,40,88,88,57,77,88,85,89,84,79,58,68,58,32,52,57,18,16,47,60,68,31,69,51,38,28,53,53,33,48,53,49,36,47,50,39,52,54,50,52,53,54,49,38,72,80,39,60,93,38,67,47,78,49,67,61,96,65,38,39,5,52,71,42,82,43,75,28,65,77,94,34,76,34,30,67,78,29,25,56,61,35,46,74,48,43,68,62,40,43,65,56,53,46,68,49,45,87,80,43,56,70,68,56,42,41,49,48,40,30,64,21,51,71,36,86,70,48,74,69,52,49,53,51,45,59,52,22,63,72,72,39,91,62,41,42,24,53,50,49,50,62,68,51,39,55,41,86,43,29,32,41,47,65,76,48,60,45,75,37,88,61,89,62,66,75,49,65,43,48,64,69,38,89,74,61,56,99,75,70,57,79,77,64,49,53,62,54,55,32,56,72,66,71,54,130

pLDDT: mean 96.21, std 2.66, range [69.69, 98.62]

Radius of gyration: 21.08 Å; Cα contacts (8 Å, |Δi|>4): 251; chains: 1; bounding box: 52×34×58 Å

Nearest PDB structures (foldseek):
  3a52-assembly1_B  TM=8.463E-01  e=4.613E-11  Shewanella sp. AP1
  7kwd-assembly1_B  TM=8.260E-01  e=3.315E-08  Thermus thermophilus HB8
  6t26-assembly1_A  TM=7.714E-01  e=3.315E-08  Vibrio sp. G15-21
  6qsq-assembly1_A-2  TM=7.506E-01  e=4.672E-08  Vibrio splendidus
  3wbh-assembly1_B  TM=6.806E-01  e=8.277E-08  Halomonas sp. #593

Mean predicted aligned error: 3.39 Å

Secondary structure (DSSP, 8-state):
--HHHHHHHHHHHHTT-TT--------THHHHHHHTT-HHHHHHHHHHHHHHHHHHHHHHHH-SS--EEEE-S-EETT-EEPP-SGGGTTHHHHHHHHHHT--S-HHHHHHHGGGS-HHHHHHHHHHHH-----HHHHHHHHHHHHH-TTHHHHHHHHHHTHHHHH-EE-S-SSEE-PPPPEEEESTTGGGS-SS--GGGHHHHHHHHTT--

Sequence (212 aa):
PTLGEMMRTALGILEQNRAGFLLQVEGGRVDHAGHGNDVGAIVHDQIAFDECIAIARAYTQENPDTLVIVTTDHGCGGCQLNGVGGAYANTDKTFFPGIDAIGASYEHLQRVRGNLSTEQFDALVGECLQVNIDDEKRQQLAVAAKAGGFSVANLLRKWHGSYARTGVNWTSQNHTGEFVELASWGPGSDSIKRWIRNTDLHPVMTEALALK